Protein AF-A0A3D2J9D8-F1 (afdb_monomer)

Solvent-accessible surface area (backbone atoms only — not comparable to full-atom values): 17559 Å² total; per-residue (Å²): 129,84,53,80,65,52,57,54,52,49,50,55,46,72,75,39,47,51,61,56,35,42,71,79,37,79,89,52,76,68,85,78,90,73,84,83,81,81,86,84,79,86,82,67,79,38,78,43,83,43,76,58,98,89,38,74,28,33,44,34,40,40,78,29,68,62,64,59,95,56,48,56,62,51,51,52,52,43,41,54,51,50,16,63,76,49,86,62,35,56,59,51,40,34,41,39,33,50,48,95,48,79,78,75,86,67,70,51,40,73,42,60,48,99,84,71,46,78,77,42,80,47,78,51,48,79,45,52,35,59,78,40,46,25,62,68,56,70,73,44,96,50,74,92,53,50,47,55,29,56,36,19,38,65,14,76,40,72,69,51,44,51,52,44,51,55,53,50,64,72,67,73,46,58,66,54,55,48,50,29,54,55,49,43,65,76,65,45,81,51,67,73,54,36,53,53,52,52,56,69,44,52,88,45,39,73,57,41,69,70,32,67,70,50,47,49,53,53,50,52,55,49,50,52,52,47,63,64,43,48,61,57,51,52,50,53,52,48,39,53,51,45,44,51,52,38,46,53,50,35,45,72,78,40,57,92,46,35,70,60,50,52,61,53,47,72,72,57,89,49,57,67,62,50,50,51,49,40,51,54,58,70,66,42,88,47,73,66,56,42,50,50,57,57,52,57,59,68,66,72,78,121

Radius of gyration: 33.03 Å; Cα contacts (8 Å, |Δi|>4): 321; chains: 1; bounding box: 67×61×95 Å

Nearest PDB structures (foldseek):
  2vld-assembly1_B  TM=4.466E-01  e=1.820E-01  Pyrococcus abyssi
  9bgk-assembly1_F  TM=4.307E-01  e=1.296E+00  Vibrio cholerae
  9bf5-assembly1_D  TM=4.162E-01  e=3.274E+00  Vibrio cholerae
  8dgf-assembly1_C  TM=3.465E-01  e=3.100E+00  Escherichia coli

Foldseek 3Di:
DDDPVRVVVVCVCQVPVQVVCCVPPPPDDDDDDDDPDDDDDQPFPDWDWDQDPNFIAIEGEDEAQAADPCVLVVQVVNQVVVCVVPVNGHYAYEYEYQADHDDHDDDDDWDADPVRHTDDHHGHHYHYQQDAALCNQLVDPDLLCLLSLCSYNCSLPPVSLLSSVVSNVVVLPLVSLLSSLVVLVVRDDDPVSNVVSVVSCPVVVVSNVPDPVSVVVVVVVVVVCCVVVVVVVVLVVLLVVLLVLQLVLCCVQPVVCSVVSNVVSVPDSDSVVSVVLSVQSNPDPDPVSNVVSSVVVVVVVD

Mean predicted aligned error: 12.74 Å

Structure (mmCIF, N/CA/C/O backbone):
data_AF-A0A3D2J9D8-F1
#
_entry.id   AF-A0A3D2J9D8-F1
#
loop_
_atom_site.group_PDB
_atom_site.id
_atom_site.type_symbol
_atom_site.label_atom_id
_atom_site.label_alt_id
_atom_site.label_comp_id
_atom_site.label_asym_id
_atom_site.label_entity_id
_atom_site.label_seq_id
_atom_site.pdbx_PDB_ins_code
_atom_site.Cartn_x
_atom_site.Cartn_y
_atom_site.Cartn_z
_atom_site.occupancy
_atom_site.B_iso_or_equiv
_atom_site.auth_seq_id
_atom_site.auth_comp_id
_atom_site.auth_asym_id
_atom_site.auth_atom_id
_atom_site.pdbx_PDB_model_num
ATOM 1 N N . MET A 1 1 ? 11.511 -31.238 -19.136 1.00 46.41 1 MET A N 1
ATOM 2 C CA . MET A 1 1 ? 12.062 -32.218 -18.176 1.00 46.41 1 MET A CA 1
ATOM 3 C C . MET A 1 1 ? 13.566 -32.048 -18.186 1.00 46.41 1 MET A C 1
ATOM 5 O O . MET A 1 1 ? 14.076 -31.851 -19.286 1.00 46.41 1 MET A O 1
ATOM 9 N N . PRO A 1 2 ? 14.243 -32.076 -17.028 1.00 63.81 2 PRO A N 1
ATOM 10 C CA . PRO A 1 2 ? 15.700 -32.099 -17.002 1.00 63.81 2 PRO A CA 1
ATOM 11 C C . PRO A 1 2 ? 16.204 -33.310 -17.796 1.00 63.81 2 PRO A C 1
ATOM 13 O O . PRO A 1 2 ? 15.593 -34.381 -17.744 1.00 63.81 2 PRO A O 1
ATOM 16 N N . GLY A 1 3 ? 17.254 -33.125 -18.589 1.00 78.88 3 GLY A N 1
ATOM 17 C CA . GLY A 1 3 ? 17.926 -34.221 -19.281 1.00 78.88 3 GLY A CA 1
ATOM 18 C C . GLY A 1 3 ? 18.849 -35.000 -18.333 1.00 78.88 3 GLY A C 1
ATOM 19 O O . GLY A 1 3 ? 19.206 -34.487 -17.277 1.00 78.88 3 GLY A O 1
ATOM 20 N N . PRO A 1 4 ? 19.318 -36.203 -18.714 1.00 77.69 4 PRO A N 1
ATOM 21 C CA . PRO A 1 4 ? 20.237 -37.005 -17.891 1.00 77.69 4 PRO A CA 1
ATOM 22 C C . PRO A 1 4 ? 21.537 -36.265 -17.527 1.00 77.69 4 PRO A C 1
ATOM 24 O O . PRO A 1 4 ? 22.138 -36.527 -16.492 1.00 77.69 4 PRO A O 1
ATOM 27 N N . TRP A 1 5 ? 21.954 -35.310 -18.359 1.00 88.00 5 TRP A N 1
ATOM 28 C CA . TRP A 1 5 ? 23.105 -34.452 -18.092 1.00 88.00 5 TRP A CA 1
ATOM 29 C C . TRP A 1 5 ? 22.842 -33.418 -16.990 1.00 88.00 5 TRP A C 1
ATOM 31 O O . TRP A 1 5 ? 23.768 -33.085 -16.257 1.00 88.00 5 TRP A O 1
ATOM 41 N N . ASP A 1 6 ? 21.607 -32.936 -16.831 1.00 85.88 6 ASP A N 1
ATOM 42 C CA . ASP A 1 6 ? 21.280 -31.906 -15.837 1.00 85.88 6 ASP A CA 1
ATOM 43 C C . ASP A 1 6 ? 21.425 -32.455 -14.417 1.00 85.88 6 ASP A C 1
ATOM 45 O O . ASP A 1 6 ? 21.989 -31.792 -13.548 1.00 85.88 6 ASP A O 1
ATOM 49 N N . ASP A 1 7 ? 20.964 -33.686 -14.192 1.00 85.69 7 ASP A N 1
ATOM 50 C CA . ASP A 1 7 ? 21.048 -34.336 -12.884 1.00 85.69 7 ASP A CA 1
ATOM 51 C C . ASP A 1 7 ? 22.500 -34.688 -12.529 1.00 85.69 7 ASP A C 1
ATOM 53 O O . ASP A 1 7 ? 22.941 -34.408 -11.415 1.00 85.69 7 ASP A O 1
ATOM 57 N N . MET A 1 8 ? 23.283 -35.184 -13.497 1.00 90.62 8 MET A N 1
ATOM 58 C CA . MET A 1 8 ? 24.719 -35.433 -13.303 1.00 90.62 8 MET A CA 1
ATOM 59 C C . MET A 1 8 ? 25.491 -34.153 -12.954 1.00 90.62 8 MET A C 1
ATOM 61 O O . MET A 1 8 ? 26.370 -34.169 -12.092 1.00 90.62 8 MET A O 1
ATOM 65 N N . MET A 1 9 ? 25.183 -33.032 -13.613 1.00 91.38 9 MET A N 1
ATOM 66 C CA . MET A 1 9 ? 25.858 -31.761 -13.339 1.00 91.38 9 MET A CA 1
ATOM 67 C C . MET A 1 9 ? 25.460 -31.177 -11.980 1.00 91.38 9 MET A C 1
ATOM 69 O O . MET A 1 9 ? 26.320 -30.629 -11.290 1.00 91.38 9 MET A O 1
ATOM 73 N N . LYS A 1 10 ? 24.195 -31.325 -11.564 1.00 88.50 10 LYS A N 1
ATOM 74 C CA . LYS A 1 10 ? 23.759 -30.954 -10.208 1.00 88.50 10 LYS A CA 1
ATOM 75 C C . LYS A 1 10 ? 24.513 -31.754 -9.150 1.00 88.50 10 LYS A C 1
ATOM 77 O O . LYS A 1 10 ? 25.094 -31.153 -8.250 1.00 88.50 10 LYS A O 1
ATOM 82 N N . GLU A 1 11 ? 24.589 -33.076 -9.306 1.00 90.38 11 GLU A N 1
ATOM 83 C CA . GLU A 1 11 ? 25.318 -33.957 -8.384 1.00 90.38 11 GLU A CA 1
ATOM 84 C C . GLU A 1 11 ? 26.806 -33.576 -8.281 1.00 90.38 11 GLU A C 1
ATOM 86 O O . GLU A 1 11 ? 27.383 -33.542 -7.190 1.00 90.38 11 GLU A O 1
ATOM 91 N N . LEU A 1 12 ? 27.439 -33.224 -9.404 1.00 93.38 12 LEU A N 1
ATOM 92 C CA . LEU A 1 12 ? 28.838 -32.798 -9.416 1.00 93.38 12 LEU A CA 1
ATOM 93 C C . LEU A 1 12 ? 29.064 -31.511 -8.600 1.00 93.38 12 LEU A C 1
ATOM 95 O O . LEU A 1 12 ? 30.030 -31.432 -7.838 1.00 93.38 12 LEU A O 1
ATOM 99 N N . VAL A 1 13 ? 28.174 -30.521 -8.725 1.00 93.38 13 VAL A N 1
ATOM 100 C CA . VAL A 1 13 ? 28.259 -29.263 -7.962 1.00 93.38 13 VAL A CA 1
ATOM 101 C C . VAL A 1 13 ? 27.978 -29.502 -6.478 1.00 93.38 13 VAL A C 1
ATOM 103 O O . VAL A 1 13 ? 28.715 -29.008 -5.624 1.00 93.38 13 VAL A O 1
ATOM 106 N N . GLU A 1 14 ? 26.945 -30.283 -6.163 1.00 92.00 14 GLU A N 1
ATOM 107 C CA . GLU A 1 14 ? 26.527 -30.570 -4.787 1.00 92.00 14 GLU A CA 1
ATOM 108 C C . GLU A 1 14 ? 27.542 -31.427 -4.016 1.00 92.00 14 GLU A C 1
ATOM 110 O O . GLU A 1 14 ? 27.682 -31.264 -2.804 1.00 92.00 14 GLU A O 1
ATOM 115 N N . SER A 1 15 ? 28.293 -32.296 -4.703 1.00 94.62 15 SER A N 1
ATOM 116 C CA . SER A 1 15 ? 29.330 -33.140 -4.088 1.00 94.62 15 SER A CA 1
ATOM 117 C C . SER A 1 15 ? 30.644 -32.404 -3.799 1.00 94.62 15 SER A C 1
ATOM 119 O O . SER A 1 15 ? 31.384 -32.810 -2.903 1.00 94.62 15 SER A O 1
ATOM 121 N N . HIS A 1 16 ? 30.939 -31.310 -4.511 1.00 95.38 16 HIS A N 1
ATOM 122 C CA . HIS A 1 16 ? 32.198 -30.562 -4.372 1.00 95.38 16 HIS A CA 1
ATOM 123 C C . HIS A 1 16 ? 32.004 -29.032 -4.289 1.00 95.38 16 HIS A C 1
ATOM 125 O O . HIS A 1 16 ? 32.732 -28.274 -4.942 1.00 95.38 16 HIS A O 1
ATOM 131 N N . PRO A 1 17 ? 31.083 -28.517 -3.456 1.00 95.62 17 PRO A N 1
ATOM 132 C CA . PRO A 1 17 ? 30.612 -27.138 -3.562 1.00 95.62 17 PRO A CA 1
ATOM 133 C C . PRO A 1 17 ? 31.692 -26.096 -3.241 1.00 95.62 17 PRO A C 1
ATOM 135 O O . PRO A 1 17 ? 31.718 -25.028 -3.852 1.00 95.62 17 PRO A O 1
ATOM 138 N N . GLN A 1 18 ? 32.643 -26.399 -2.348 1.00 97.06 18 GLN A N 1
ATOM 139 C CA . GLN A 1 18 ? 33.778 -25.506 -2.085 1.00 97.06 18 GLN A CA 1
ATOM 140 C C . GLN A 1 18 ? 34.741 -25.422 -3.278 1.00 97.06 18 GLN A C 1
ATOM 142 O O . GLN A 1 18 ? 35.256 -24.343 -3.553 1.00 97.06 18 GLN A O 1
ATOM 147 N N . GLN A 1 19 ? 34.973 -26.520 -4.008 1.00 96.81 19 GLN A N 1
ATOM 148 C CA . GLN A 1 19 ? 35.866 -26.503 -5.174 1.00 96.81 19 GLN A CA 1
ATOM 149 C C . GLN A 1 19 ? 35.272 -25.651 -6.298 1.00 96.81 19 GLN A C 1
ATOM 151 O O . GLN A 1 19 ? 35.967 -24.801 -6.849 1.00 96.81 19 GLN A O 1
ATOM 156 N N . PHE A 1 20 ? 33.971 -25.805 -6.570 1.00 96.81 20 PHE A N 1
ATOM 157 C CA . PHE A 1 20 ? 33.250 -24.940 -7.509 1.00 96.81 20 PHE A CA 1
ATOM 158 C C . PHE A 1 20 ? 33.261 -23.476 -7.061 1.00 96.81 20 PHE A C 1
ATOM 160 O O . PHE A 1 20 ? 33.533 -22.598 -7.874 1.00 96.81 20 PHE A O 1
ATOM 167 N N . THR A 1 21 ? 33.037 -23.215 -5.768 1.00 96.44 21 THR A N 1
ATOM 168 C CA . THR A 1 21 ? 33.087 -21.860 -5.194 1.00 96.44 21 THR A CA 1
ATOM 169 C C . THR A 1 21 ? 34.451 -21.207 -5.433 1.00 96.44 21 THR A C 1
ATOM 171 O O . THR A 1 21 ? 34.518 -20.118 -5.996 1.00 96.44 21 THR A O 1
ATOM 174 N N . SER A 1 22 ? 35.541 -21.889 -5.069 1.00 96.31 22 SER A N 1
ATOM 175 C CA . SER A 1 22 ? 36.910 -21.384 -5.230 1.00 96.31 22 SER A CA 1
ATOM 176 C C . SER A 1 22 ? 37.349 -21.255 -6.689 1.00 96.31 22 SER A C 1
ATOM 178 O O . SER A 1 22 ? 38.216 -20.437 -6.979 1.00 96.31 22 SER A O 1
ATOM 180 N N . TRP A 1 23 ? 36.773 -22.045 -7.599 1.00 96.44 23 TRP A N 1
ATOM 181 C CA . TRP A 1 23 ? 37.061 -21.952 -9.029 1.00 96.44 23 TRP A CA 1
ATOM 182 C C . TRP A 1 23 ? 36.476 -20.683 -9.664 1.00 96.44 23 TRP A C 1
ATOM 184 O O . TRP A 1 23 ? 37.145 -20.059 -10.485 1.00 96.44 23 TRP A O 1
ATOM 194 N N . VAL A 1 24 ? 35.251 -20.294 -9.288 1.00 95.25 24 VAL A N 1
ATOM 195 C CA . VAL A 1 24 ? 34.541 -19.160 -9.915 1.00 95.25 24 VAL A CA 1
ATOM 196 C C . VAL A 1 24 ? 34.692 -17.838 -9.163 1.00 95.25 24 VAL A C 1
ATOM 198 O O . VAL A 1 24 ? 34.559 -16.779 -9.773 1.00 95.25 24 VAL A O 1
ATOM 201 N N . LEU A 1 25 ? 34.948 -17.882 -7.852 1.00 94.56 25 LEU A N 1
ATOM 202 C CA . LEU A 1 25 ? 35.067 -16.702 -7.001 1.00 94.56 25 LEU A CA 1
ATOM 203 C C . LEU A 1 25 ? 36.239 -16.876 -6.028 1.00 94.56 25 LEU A C 1
ATOM 205 O O . LEU A 1 25 ? 36.114 -17.487 -4.962 1.00 94.56 25 LEU A O 1
ATOM 209 N N . GLU A 1 26 ? 37.396 -16.339 -6.418 1.00 93.19 26 GLU A N 1
ATOM 210 C CA . GLU A 1 26 ? 38.630 -16.436 -5.639 1.00 93.19 26 GLU A CA 1
ATOM 211 C C . GLU A 1 26 ? 38.427 -15.911 -4.206 1.00 93.19 26 GLU A C 1
ATOM 213 O O . GLU A 1 26 ? 37.858 -14.844 -3.980 1.00 93.19 26 GLU A O 1
ATOM 218 N N . GLY A 1 27 ? 38.864 -16.695 -3.218 1.00 93.06 27 GLY A N 1
ATOM 219 C CA . GLY A 1 27 ? 38.745 -16.360 -1.795 1.00 93.06 27 GLY A CA 1
ATOM 220 C C . GLY A 1 27 ? 37.373 -16.628 -1.157 1.00 93.06 27 GLY A C 1
ATOM 221 O O . GLY A 1 27 ? 37.275 -16.609 0.074 1.00 93.06 27 GLY A O 1
ATOM 222 N N . ALA A 1 28 ? 36.328 -16.941 -1.930 1.00 95.50 28 ALA A N 1
ATOM 223 C CA . ALA A 1 28 ? 35.009 -17.223 -1.371 1.00 95.50 28 ALA A CA 1
ATOM 224 C C . ALA A 1 28 ? 34.956 -18.549 -0.595 1.00 95.50 28 ALA A C 1
ATOM 226 O O . ALA A 1 28 ? 35.547 -19.565 -0.972 1.00 95.50 28 ALA A O 1
ATOM 227 N N . GLN A 1 29 ? 34.200 -18.532 0.504 1.00 96.31 29 GLN A N 1
ATOM 228 C CA . GLN A 1 29 ? 33.978 -19.687 1.370 1.00 96.31 29 GLN A CA 1
ATOM 229 C C . GLN A 1 29 ? 32.554 -20.202 1.178 1.00 96.31 29 GLN A C 1
ATOM 231 O O . GLN A 1 29 ? 31.584 -19.456 1.350 1.00 96.31 29 GLN A O 1
ATOM 236 N N . PHE A 1 30 ? 32.430 -21.481 0.836 1.00 96.19 30 PHE A N 1
ATOM 237 C CA . PHE A 1 30 ? 31.149 -22.162 0.757 1.00 96.19 30 PHE A CA 1
ATOM 238 C C . PHE A 1 30 ? 30.504 -22.228 2.146 1.00 96.19 30 PHE A C 1
ATOM 240 O O . PHE A 1 30 ? 31.159 -22.545 3.138 1.00 96.19 30 PHE A O 1
ATOM 247 N N . LYS A 1 31 ? 29.202 -21.927 2.210 1.00 96.44 31 LYS A N 1
ATOM 248 C CA . LYS A 1 31 ? 28.431 -21.932 3.463 1.00 96.44 31 LYS A CA 1
ATOM 249 C C . LYS A 1 31 ? 27.451 -23.095 3.550 1.00 96.44 31 LYS A C 1
ATOM 251 O O . LYS A 1 31 ? 27.426 -23.792 4.555 1.00 96.44 31 LYS A O 1
ATOM 256 N N . GLN A 1 32 ? 26.613 -23.266 2.532 1.00 94.88 32 GLN A N 1
ATOM 257 C CA . GLN A 1 32 ? 25.570 -24.290 2.493 1.00 94.88 32 GLN A CA 1
ATOM 258 C C . GLN A 1 32 ? 25.016 -24.441 1.075 1.00 94.88 32 GLN A C 1
ATOM 260 O O . GLN A 1 32 ? 25.047 -23.487 0.295 1.00 94.88 32 GLN A O 1
ATOM 265 N N . VAL A 1 33 ? 24.469 -25.620 0.769 1.00 89.94 33 VAL A N 1
ATOM 266 C CA . VAL A 1 33 ? 23.608 -25.823 -0.402 1.00 89.94 33 VAL A CA 1
ATOM 267 C C . VAL A 1 33 ? 22.199 -25.358 -0.034 1.00 89.94 33 VAL A C 1
ATOM 269 O O . VAL A 1 33 ? 21.669 -25.730 1.012 1.00 89.94 33 VAL A O 1
ATOM 272 N N . LEU A 1 34 ? 21.603 -24.525 -0.884 1.00 88.50 34 LEU A N 1
ATOM 273 C CA . LEU A 1 34 ? 20.208 -24.097 -0.775 1.00 88.50 34 LEU A CA 1
ATOM 274 C C . LEU A 1 34 ? 19.366 -24.831 -1.820 1.00 88.50 34 LEU A C 1
ATOM 276 O O . LEU A 1 34 ? 19.888 -25.249 -2.850 1.00 88.50 34 LEU A O 1
ATOM 280 N N . LYS A 1 35 ? 18.057 -24.957 -1.570 1.00 83.62 35 LYS A N 1
ATOM 281 C CA . LYS A 1 35 ? 17.131 -25.527 -2.557 1.00 83.62 35 LYS A CA 1
ATOM 282 C C . LYS A 1 35 ? 17.099 -24.635 -3.809 1.00 83.62 35 LYS A C 1
ATOM 284 O O . LYS A 1 35 ? 16.827 -23.441 -3.658 1.00 83.62 35 LYS A O 1
ATOM 289 N N . PRO A 1 36 ? 17.370 -25.172 -5.011 1.00 75.56 36 PRO A N 1
ATOM 290 C CA . PRO A 1 36 ? 17.406 -24.379 -6.237 1.00 75.56 36 PRO A CA 1
ATOM 291 C C . PRO A 1 36 ? 16.008 -24.005 -6.751 1.00 75.56 36 PRO A C 1
ATOM 293 O O . PRO A 1 36 ? 15.879 -23.082 -7.553 1.00 75.56 36 PRO A O 1
ATOM 296 N N . GLU A 1 37 ? 14.950 -24.691 -6.310 1.00 78.19 37 GLU A N 1
ATOM 297 C CA . GLU A 1 37 ? 13.579 -24.383 -6.706 1.00 78.19 37 GLU A CA 1
ATOM 298 C C . GLU A 1 37 ? 13.081 -23.104 -6.023 1.00 78.19 37 GLU A C 1
ATOM 300 O O . GLU A 1 37 ? 12.667 -23.099 -4.861 1.00 78.19 37 GLU A O 1
ATOM 305 N N . LEU A 1 38 ? 13.072 -22.009 -6.778 1.00 77.69 38 LEU A N 1
ATOM 306 C CA . LEU A 1 38 ? 12.499 -20.741 -6.350 1.00 77.69 38 LEU A CA 1
ATOM 307 C C . LEU A 1 38 ? 11.023 -20.691 -6.760 1.00 77.69 38 LEU A C 1
ATOM 309 O O . LEU A 1 38 ? 10.698 -20.648 -7.944 1.00 77.69 38 LEU A O 1
ATOM 313 N N . GLN A 1 39 ? 10.117 -20.688 -5.782 1.00 71.31 39 GLN A N 1
ATOM 314 C CA . GLN A 1 39 ? 8.698 -20.418 -6.015 1.00 71.31 39 GLN A CA 1
ATOM 315 C C . GLN A 1 39 ? 8.383 -18.999 -5.555 1.00 71.31 39 GLN A C 1
ATOM 317 O O . GLN A 1 39 ? 8.463 -18.698 -4.367 1.00 71.31 39 GLN A O 1
ATOM 322 N N . GLN A 1 40 ? 8.023 -18.131 -6.496 1.00 73.12 40 GLN A N 1
ATOM 323 C CA . GLN A 1 40 ? 7.566 -16.773 -6.216 1.00 73.12 40 GLN A CA 1
ATOM 324 C C . GLN A 1 40 ? 6.281 -16.512 -6.994 1.00 73.12 40 GLN A C 1
ATOM 326 O O . GLN A 1 40 ? 6.140 -16.947 -8.137 1.00 73.12 40 GLN A O 1
ATOM 331 N N . ARG A 1 41 ? 5.326 -15.832 -6.359 1.00 68.75 41 ARG A N 1
ATOM 332 C CA . ARG A 1 41 ? 4.062 -15.426 -6.979 1.00 68.75 41 ARG A CA 1
ATOM 333 C C . ARG A 1 41 ? 4.021 -13.910 -7.072 1.00 68.75 41 ARG A C 1
ATOM 335 O O . ARG A 1 41 ? 4.431 -13.227 -6.138 1.00 68.75 41 ARG A O 1
ATOM 342 N N . LEU A 1 42 ? 3.510 -13.413 -8.192 1.00 70.06 42 LEU A N 1
ATOM 343 C CA . LEU A 1 42 ? 3.230 -11.998 -8.371 1.00 70.06 42 LEU A CA 1
ATOM 344 C C . LEU A 1 42 ? 1.906 -11.664 -7.672 1.00 70.06 42 LEU A C 1
ATOM 346 O O . LEU A 1 42 ? 0.867 -12.212 -8.035 1.00 70.06 42 LEU A O 1
ATOM 350 N N . TYR A 1 43 ? 1.959 -10.767 -6.692 1.00 69.25 43 TYR A N 1
ATOM 351 C CA . TYR A 1 43 ? 0.788 -10.151 -6.065 1.00 69.25 43 TYR A CA 1
ATOM 352 C C . TYR A 1 43 ? 0.922 -8.636 -6.199 1.00 69.25 43 TYR A C 1
ATOM 354 O O . TYR A 1 43 ? 1.127 -7.943 -5.207 1.00 69.25 43 TYR A O 1
ATOM 362 N N . ALA A 1 44 ? 0.926 -8.164 -7.446 1.00 71.44 44 ALA A N 1
ATOM 363 C CA . ALA A 1 44 ? 0.990 -6.740 -7.734 1.00 71.44 44 ALA A CA 1
ATOM 364 C C . ALA A 1 44 ? -0.368 -6.081 -7.477 1.00 71.44 44 ALA A C 1
ATOM 366 O O . ALA A 1 44 ? -1.400 -6.687 -7.782 1.00 71.44 44 ALA A O 1
ATOM 367 N N . ASP A 1 45 ? -0.369 -4.840 -6.991 1.00 72.38 45 ASP A N 1
ATOM 368 C CA . ASP A 1 45 ? -1.623 -4.099 -6.792 1.00 72.38 45 ASP A CA 1
ATOM 369 C C . ASP A 1 45 ? -2.324 -3.816 -8.130 1.00 72.38 45 ASP A C 1
ATOM 371 O O . ASP A 1 45 ? -3.552 -3.863 -8.227 1.00 72.38 45 ASP A O 1
ATOM 375 N N . SER A 1 46 ? -1.552 -3.526 -9.183 1.00 86.81 46 SER A N 1
ATOM 376 C CA . SER A 1 46 ? -2.076 -3.366 -10.540 1.00 86.81 46 SER A CA 1
ATOM 377 C C . SER A 1 46 ? -1.026 -3.669 -11.604 1.00 86.81 46 SER A C 1
ATOM 379 O O . SER A 1 46 ? 0.116 -3.210 -11.521 1.00 86.81 46 SER A O 1
ATOM 381 N N . LEU A 1 47 ? -1.439 -4.408 -12.635 1.00 91.31 47 LEU A N 1
ATOM 382 C CA . LEU A 1 47 ? -0.656 -4.686 -13.833 1.00 91.31 47 LEU A CA 1
ATOM 383 C C . LEU A 1 47 ? -1.547 -4.495 -15.063 1.00 91.31 47 LEU A C 1
ATOM 385 O O . LEU A 1 47 ? -2.566 -5.168 -15.207 1.00 91.31 47 LEU A O 1
ATOM 389 N N . LEU A 1 48 ? -1.164 -3.569 -15.937 1.00 93.75 48 LEU A N 1
ATOM 390 C CA . LEU A 1 48 ? -1.916 -3.193 -17.130 1.00 93.75 48 LEU A CA 1
ATOM 391 C C . LEU A 1 48 ? -1.049 -3.398 -18.365 1.00 93.75 48 LEU A C 1
ATOM 393 O O . LEU A 1 48 ? 0.102 -2.976 -18.378 1.00 93.75 48 LEU A O 1
ATOM 397 N N . GLU A 1 49 ? -1.610 -3.966 -19.424 1.00 97.31 49 GLU A N 1
ATOM 398 C CA . GLU A 1 49 ? -0.989 -3.937 -20.746 1.00 97.31 49 GLU A CA 1
ATOM 399 C C . GLU A 1 49 ? -1.350 -2.626 -21.456 1.00 97.31 49 GLU A C 1
ATOM 401 O O . GLU A 1 49 ? -2.502 -2.185 -21.433 1.00 97.31 49 GLU A O 1
ATOM 406 N N . VAL A 1 50 ? -0.358 -1.969 -22.055 1.00 97.25 50 VAL A N 1
ATOM 407 C CA . VAL A 1 50 ? -0.510 -0.678 -22.731 1.00 97.25 50 VAL A CA 1
ATOM 408 C C . VAL A 1 50 ? 0.262 -0.656 -24.044 1.00 97.25 50 VAL A C 1
ATOM 410 O O . VAL A 1 50 ? 1.354 -1.205 -24.143 1.00 97.25 50 VAL A O 1
ATOM 413 N N . SER A 1 51 ? -0.247 0.082 -25.031 1.00 97.31 51 SER A N 1
ATOM 414 C CA . SER A 1 51 ? 0.541 0.473 -26.203 1.00 97.31 51 SER A CA 1
ATOM 415 C C . SER A 1 51 ? 1.115 1.871 -25.981 1.00 97.31 51 SER A C 1
ATOM 417 O O . SER A 1 51 ? 0.380 2.862 -25.923 1.00 97.31 51 SER A O 1
ATOM 419 N N . TYR A 1 52 ? 2.441 1.974 -25.905 1.00 95.00 52 TYR A N 1
ATOM 420 C CA . TYR A 1 52 ? 3.157 3.238 -25.765 1.00 95.00 52 TYR A CA 1
ATOM 421 C C . TYR A 1 52 ? 4.098 3.452 -26.951 1.00 95.00 52 TYR A C 1
ATOM 423 O O . TYR A 1 52 ? 4.983 2.646 -27.228 1.00 95.00 52 TYR A O 1
ATOM 431 N N . ARG A 1 53 ? 3.909 4.563 -27.678 1.00 95.56 53 ARG A N 1
ATOM 432 C CA . ARG A 1 53 ? 4.670 4.889 -28.904 1.00 95.56 53 ARG A CA 1
ATOM 433 C C . ARG A 1 53 ? 4.648 3.760 -29.955 1.00 95.56 53 ARG A C 1
ATOM 435 O O . ARG A 1 53 ? 5.645 3.529 -30.636 1.00 95.56 53 ARG A O 1
ATOM 442 N N . GLY A 1 54 ? 3.507 3.077 -30.082 1.00 95.62 54 GLY A N 1
ATOM 443 C CA . GLY A 1 54 ? 3.292 1.992 -31.046 1.00 95.62 54 GLY A CA 1
ATOM 444 C C . GLY A 1 54 ? 3.968 0.668 -30.680 1.00 95.62 54 GLY A C 1
ATOM 445 O O . GLY A 1 54 ? 4.204 -0.144 -31.569 1.00 95.62 54 GLY A O 1
ATOM 446 N N . LYS A 1 55 ? 4.329 0.474 -29.407 1.00 96.94 55 LYS A N 1
ATOM 447 C CA . LYS A 1 55 ? 4.885 -0.774 -28.879 1.00 96.94 55 LYS A CA 1
ATOM 448 C C . LYS A 1 55 ? 4.125 -1.198 -27.633 1.00 96.94 55 LYS A C 1
ATOM 450 O O . LYS A 1 55 ? 3.827 -0.344 -26.795 1.00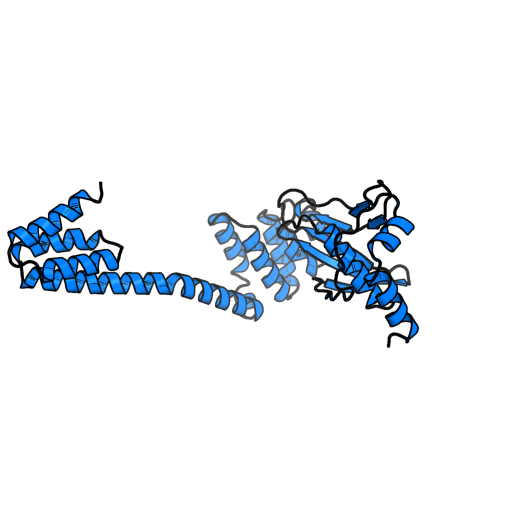 96.94 55 LYS A O 1
ATOM 455 N N . ASP A 1 56 ? 3.887 -2.494 -27.509 1.00 98.19 56 ASP A N 1
ATOM 456 C CA . ASP A 1 56 ? 3.274 -3.069 -26.319 1.00 98.19 56 ASP A CA 1
ATOM 457 C C . ASP A 1 56 ? 4.262 -3.039 -25.148 1.00 98.19 56 ASP A C 1
ATOM 459 O O . ASP A 1 56 ? 5.478 -3.202 -25.306 1.00 98.19 56 ASP A O 1
ATOM 463 N N . ALA A 1 57 ? 3.728 -2.749 -23.971 1.00 98.25 57 ALA A N 1
ATOM 464 C CA . ALA A 1 57 ? 4.443 -2.637 -22.714 1.00 98.25 57 ALA A CA 1
ATOM 465 C C . ALA A 1 57 ? 3.480 -2.923 -21.560 1.00 98.25 57 ALA A C 1
ATOM 467 O O . ALA A 1 57 ? 2.263 -2.938 -21.737 1.00 98.25 57 ALA A O 1
ATOM 468 N N . LEU A 1 58 ? 4.018 -3.087 -20.356 1.00 98.31 58 LEU A N 1
ATOM 469 C CA . LEU A 1 58 ? 3.223 -3.197 -19.139 1.00 98.31 58 LEU A CA 1
ATOM 470 C C . LEU A 1 58 ? 3.399 -1.946 -18.267 1.00 98.31 58 LEU A C 1
ATOM 472 O O . LEU A 1 58 ? 4.505 -1.417 -18.145 1.00 98.31 58 LEU A O 1
ATOM 476 N N . LEU A 1 59 ? 2.324 -1.495 -17.622 1.00 97.81 59 LEU A N 1
ATOM 477 C CA . LEU A 1 59 ? 2.359 -0.577 -16.484 1.00 97.81 59 LEU A CA 1
ATOM 478 C C . LEU A 1 59 ? 2.096 -1.366 -15.209 1.00 97.81 59 LEU A C 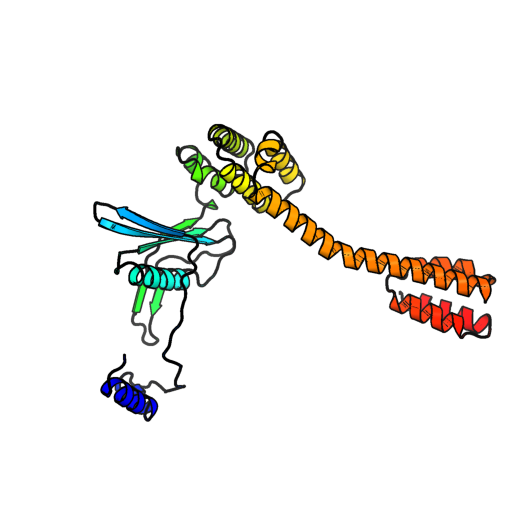1
ATOM 480 O O . LEU A 1 59 ? 1.090 -2.061 -15.103 1.00 97.81 59 LEU A O 1
ATOM 484 N N . HIS A 1 60 ? 2.984 -1.223 -14.239 1.00 96.69 60 HIS A N 1
ATOM 485 C CA . HIS A 1 60 ? 2.892 -1.882 -12.946 1.00 96.69 60 HIS A CA 1
ATOM 486 C C . HIS A 1 60 ? 2.854 -0.823 -11.844 1.00 96.69 60 HIS A C 1
ATOM 488 O O . HIS A 1 60 ? 3.740 0.031 -11.792 1.00 96.69 60 HIS A O 1
ATOM 494 N N . PHE A 1 61 ? 1.846 -0.881 -10.973 1.00 90.25 61 PHE A N 1
ATOM 495 C CA . PHE A 1 61 ? 1.697 0.034 -9.842 1.00 90.25 61 PHE A CA 1
ATOM 496 C C . PHE A 1 61 ? 1.672 -0.723 -8.520 1.00 90.25 61 PHE A C 1
ATOM 498 O O . PHE A 1 61 ? 0.989 -1.735 -8.405 1.00 90.25 61 PHE A O 1
ATOM 505 N N . GLU A 1 62 ? 2.348 -0.154 -7.526 1.00 91.00 62 GLU A N 1
ATOM 506 C CA . GLU A 1 62 ? 2.253 -0.520 -6.112 1.00 91.00 62 GLU A CA 1
ATOM 507 C C . GLU A 1 62 ? 1.850 0.713 -5.297 1.00 91.00 62 GLU A C 1
ATOM 509 O O . GLU A 1 62 ? 2.367 1.813 -5.524 1.00 91.00 62 GLU A O 1
ATOM 514 N N . PHE A 1 63 ? 0.969 0.542 -4.316 1.00 87.06 63 PHE A N 1
ATOM 515 C CA . PHE A 1 63 ? 0.536 1.599 -3.411 1.00 87.06 63 PHE A CA 1
ATOM 516 C C . PHE A 1 63 ? 1.138 1.400 -2.017 1.00 87.06 63 PHE A C 1
ATOM 518 O O . PHE A 1 63 ? 1.172 0.303 -1.460 1.00 87.06 63 PHE A O 1
ATOM 525 N N . GLN A 1 64 ? 1.624 2.484 -1.415 1.00 84.56 64 GLN A N 1
ATOM 526 C CA . GLN A 1 64 ? 2.235 2.460 -0.086 1.00 84.56 64 GLN A CA 1
ATOM 527 C C . GLN A 1 64 ? 1.544 3.455 0.841 1.00 84.56 64 GLN A C 1
ATOM 529 O O . GLN A 1 64 ? 1.709 4.668 0.717 1.00 84.56 64 GLN A O 1
ATOM 534 N N . SER A 1 65 ? 0.760 2.932 1.789 1.00 80.38 65 SER A N 1
ATOM 535 C CA . SER A 1 65 ? 0.275 3.726 2.926 1.00 80.38 65 SER A CA 1
ATOM 536 C C . SER A 1 65 ? 1.352 3.855 4.001 1.00 80.38 65 SER A C 1
ATOM 538 O O . SER A 1 65 ? 1.563 4.935 4.536 1.00 80.38 65 SER A O 1
ATOM 540 N N . SER A 1 66 ? 2.071 2.775 4.289 1.00 82.44 66 SER A N 1
ATOM 541 C CA . SER A 1 66 ? 3.281 2.819 5.108 1.00 82.44 66 SER A CA 1
ATOM 542 C C . SER A 1 66 ? 4.478 2.447 4.267 1.00 82.44 66 SER A C 1
ATOM 544 O O . SER A 1 66 ? 4.354 1.605 3.381 1.00 82.44 66 SER A O 1
ATOM 546 N N . ASN A 1 67 ? 5.608 3.095 4.527 1.00 86.56 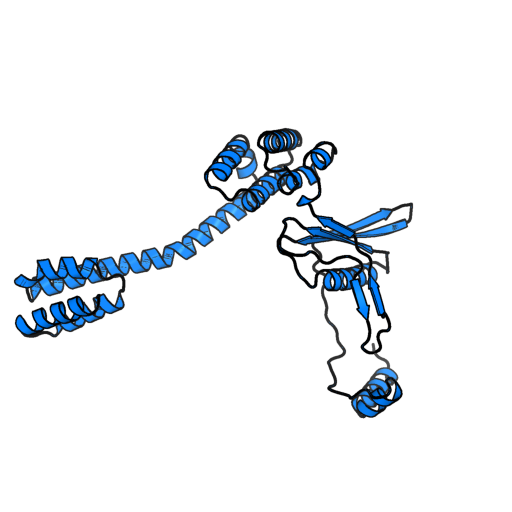67 ASN A N 1
ATOM 547 C CA . ASN A 1 67 ? 6.798 2.911 3.714 1.00 86.56 67 ASN A CA 1
ATOM 548 C C . ASN A 1 67 ? 7.449 1.556 4.018 1.00 86.56 67 ASN A C 1
ATOM 550 O O . ASN A 1 67 ? 7.932 1.323 5.125 1.00 86.56 67 ASN A O 1
ATOM 554 N N . ASP A 1 68 ? 7.514 0.688 3.014 1.00 87.19 68 ASP A N 1
ATOM 555 C CA . ASP A 1 68 ? 8.399 -0.473 3.010 1.00 87.19 68 ASP A CA 1
ATOM 556 C C . ASP A 1 68 ? 9.808 -0.049 2.564 1.00 87.19 68 ASP A C 1
ATOM 558 O O . ASP A 1 68 ? 9.997 0.506 1.479 1.00 87.19 68 ASP A O 1
ATOM 562 N N . ALA A 1 69 ? 10.805 -0.314 3.409 1.00 87.94 69 ALA A N 1
ATOM 563 C CA . ALA A 1 69 ? 12.204 0.003 3.133 1.00 87.94 69 ALA A CA 1
ATOM 564 C C . ALA A 1 69 ? 12.821 -0.862 2.021 1.00 87.94 69 ALA A C 1
ATOM 566 O O . ALA A 1 69 ? 13.940 -0.575 1.607 1.00 87.94 69 ALA A O 1
ATOM 567 N N . ARG A 1 70 ? 12.124 -1.919 1.580 1.00 90.56 70 ARG A N 1
ATOM 568 C CA . ARG A 1 70 ? 12.565 -2.849 0.531 1.00 90.56 70 ARG A CA 1
ATOM 569 C C . ARG A 1 70 ? 11.686 -2.812 -0.718 1.00 90.56 70 ARG A C 1
ATOM 571 O O . ARG A 1 70 ? 11.549 -3.797 -1.455 1.00 90.56 70 ARG A O 1
ATOM 578 N N . MET A 1 71 ? 11.012 -1.683 -0.923 1.00 92.19 71 MET A N 1
ATOM 579 C CA . MET A 1 71 ? 10.073 -1.505 -2.025 1.00 92.19 71 MET A CA 1
ATOM 580 C C . MET A 1 71 ? 10.758 -1.620 -3.384 1.00 92.19 71 MET A C 1
ATOM 582 O O . MET A 1 71 ? 10.200 -2.210 -4.305 1.00 92.19 71 MET A O 1
ATOM 586 N N . GLY A 1 72 ? 11.972 -1.093 -3.511 1.00 94.44 72 GLY A N 1
ATOM 587 C CA . GLY A 1 72 ? 12.790 -1.170 -4.707 1.00 94.44 72 GLY A CA 1
ATOM 588 C C . GLY A 1 72 ? 13.060 -2.616 -5.101 1.00 94.44 72 GLY A C 1
ATOM 589 O O . GLY A 1 72 ? 12.835 -2.977 -6.259 1.00 94.44 72 GLY A O 1
ATOM 590 N N . GLU A 1 73 ? 13.471 -3.477 -4.158 1.00 94.12 73 GLU A N 1
ATOM 591 C CA . GLU A 1 73 ? 13.682 -4.900 -4.457 1.00 94.12 73 GLU A CA 1
ATOM 592 C C . GLU A 1 73 ? 12.377 -5.613 -4.817 1.00 94.12 73 GLU A C 1
ATOM 594 O O . GLU A 1 73 ? 12.370 -6.435 -5.738 1.00 94.12 73 GLU A O 1
ATOM 599 N N . ARG A 1 74 ? 11.267 -5.288 -4.138 1.00 90.94 74 ARG A N 1
ATOM 600 C CA . ARG A 1 74 ? 9.953 -5.871 -4.448 1.00 90.94 74 ARG A CA 1
ATOM 601 C C . ARG A 1 74 ? 9.489 -5.486 -5.849 1.00 90.94 74 ARG A C 1
ATOM 603 O O . ARG A 1 74 ? 9.113 -6.360 -6.629 1.00 90.94 74 ARG A O 1
ATOM 610 N N . LEU A 1 75 ? 9.595 -4.206 -6.204 1.00 94.94 75 LEU A N 1
ATOM 611 C CA . LEU A 1 75 ? 9.290 -3.713 -7.543 1.00 94.94 75 LEU A CA 1
ATOM 612 C C . LEU A 1 75 ? 10.172 -4.369 -8.603 1.00 94.94 75 LEU A C 1
ATOM 614 O O . LEU A 1 75 ? 9.663 -4.694 -9.673 1.00 94.94 75 LEU A O 1
ATOM 618 N N . HIS A 1 76 ? 11.466 -4.565 -8.333 1.00 96.81 76 HIS A N 1
ATOM 619 C CA . HIS A 1 76 ? 12.381 -5.215 -9.272 1.00 96.81 76 HIS A CA 1
ATOM 620 C C . HIS A 1 76 ? 12.011 -6.688 -9.509 1.00 96.81 76 HIS A C 1
ATOM 622 O O . HIS A 1 76 ? 11.960 -7.142 -10.658 1.00 96.81 76 HIS A O 1
ATOM 628 N N . LEU A 1 77 ? 11.688 -7.420 -8.437 1.00 93.88 77 LEU A N 1
ATOM 629 C CA . LEU A 1 77 ? 11.206 -8.798 -8.523 1.00 93.88 77 LEU A CA 1
ATOM 630 C C . LEU A 1 77 ? 9.912 -8.870 -9.341 1.00 93.88 77 LEU A C 1
ATOM 632 O O . LEU A 1 77 ? 9.821 -9.648 -10.288 1.00 93.88 77 LEU A O 1
ATOM 636 N N . TYR A 1 78 ? 8.927 -8.036 -9.007 1.00 93.44 78 TYR A N 1
ATOM 637 C CA . TYR A 1 78 ? 7.629 -8.019 -9.679 1.00 93.44 78 TYR A CA 1
ATOM 638 C C . TYR A 1 78 ? 7.740 -7.607 -11.147 1.00 93.44 78 TYR A C 1
ATOM 640 O O . TYR A 1 78 ? 7.107 -8.225 -11.996 1.00 93.44 78 TYR A O 1
ATOM 648 N N . ASN A 1 79 ? 8.600 -6.637 -11.464 1.00 96.94 79 ASN A N 1
ATOM 649 C CA . ASN A 1 79 ? 8.906 -6.234 -12.836 1.00 96.94 79 ASN A CA 1
ATOM 650 C C . ASN A 1 79 ? 9.417 -7.420 -13.667 1.00 96.94 79 ASN A C 1
ATOM 652 O O . ASN A 1 79 ? 8.896 -7.691 -14.748 1.00 96.94 79 ASN A O 1
ATOM 656 N N . THR A 1 80 ? 10.382 -8.164 -13.120 1.00 95.38 80 THR A N 1
ATOM 657 C CA . THR A 1 80 ? 10.976 -9.334 -13.780 1.00 95.38 80 THR A CA 1
ATOM 658 C C . THR A 1 80 ? 9.950 -10.451 -13.971 1.00 95.38 80 THR A C 1
ATOM 660 O O . THR A 1 80 ? 9.861 -11.026 -15.056 1.00 95.38 80 THR A O 1
ATOM 663 N N . LEU A 1 81 ? 9.141 -10.740 -12.943 1.00 94.38 81 LEU A N 1
ATOM 664 C CA . LEU A 1 81 ? 8.089 -11.758 -13.013 1.00 94.38 81 LEU A CA 1
ATOM 665 C C . LEU A 1 81 ? 6.993 -11.385 -14.017 1.00 94.38 81 LEU A C 1
ATOM 667 O O . LEU A 1 81 ? 6.581 -12.240 -14.797 1.00 94.38 81 LEU A O 1
ATOM 671 N N . ALA A 1 82 ? 6.545 -10.127 -14.023 1.00 93.06 82 ALA A N 1
ATOM 672 C CA . ALA A 1 82 ? 5.542 -9.635 -14.962 1.00 93.06 82 ALA A CA 1
ATOM 673 C C . ALA A 1 82 ? 6.061 -9.700 -16.402 1.00 93.06 82 ALA A C 1
ATOM 675 O O . ALA A 1 82 ? 5.385 -10.242 -17.269 1.00 93.06 82 ALA A O 1
ATOM 676 N N . SER A 1 83 ? 7.289 -9.237 -16.649 1.00 96.69 83 SER A N 1
ATOM 677 C CA . SER A 1 83 ? 7.908 -9.338 -17.972 1.00 96.69 83 SER A CA 1
ATOM 678 C C . SER A 1 83 ? 7.963 -10.796 -18.439 1.00 96.69 83 SER A C 1
ATOM 680 O O . SER A 1 83 ? 7.462 -11.121 -19.509 1.00 96.69 83 SER A O 1
ATOM 682 N N . HIS A 1 84 ? 8.468 -11.707 -17.601 1.00 95.38 84 HIS A N 1
ATOM 683 C CA . HIS A 1 84 ? 8.543 -13.132 -17.930 1.00 95.38 84 HIS A CA 1
ATOM 684 C C . HIS A 1 84 ? 7.166 -13.770 -18.188 1.00 95.38 84 HIS A C 1
ATOM 686 O O . HIS A 1 84 ? 7.037 -14.626 -19.059 1.00 95.38 84 HIS A O 1
ATOM 692 N N . ALA A 1 85 ? 6.136 -13.391 -17.426 1.00 92.94 85 ALA A N 1
ATOM 693 C CA . ALA A 1 85 ? 4.782 -13.926 -17.581 1.00 92.94 85 ALA A CA 1
ATOM 694 C C . ALA A 1 85 ? 4.067 -13.429 -18.851 1.00 92.94 85 ALA A C 1
ATOM 696 O O . ALA A 1 85 ? 3.118 -14.072 -19.297 1.00 92.94 85 ALA A O 1
ATOM 697 N N . HIS A 1 86 ? 4.522 -12.314 -19.424 1.00 94.69 86 HIS A N 1
ATOM 698 C CA . HIS A 1 86 ? 3.906 -11.638 -20.563 1.00 94.69 86 HIS A CA 1
ATOM 699 C C . HIS A 1 86 ? 4.928 -11.441 -21.691 1.00 94.69 86 HIS A C 1
ATOM 701 O O . HIS A 1 86 ? 5.245 -10.315 -22.062 1.00 94.69 86 HIS A O 1
ATOM 707 N N . ASP A 1 87 ? 5.485 -12.547 -22.195 1.00 95.75 87 ASP A N 1
ATOM 708 C CA . ASP A 1 87 ? 6.346 -12.605 -23.389 1.00 95.75 87 ASP A CA 1
ATOM 709 C C . ASP A 1 87 ? 7.528 -11.615 -23.403 1.00 95.75 87 ASP A C 1
ATOM 711 O O . ASP A 1 87 ? 7.955 -11.125 -24.449 1.00 95.75 87 ASP A O 1
ATOM 715 N N . TYR A 1 88 ? 8.093 -11.342 -22.225 1.00 97.00 88 TYR A N 1
ATOM 716 C CA . TYR A 1 88 ? 9.211 -10.420 -22.020 1.00 97.00 88 TYR A CA 1
ATOM 717 C C . TYR A 1 88 ? 8.924 -8.980 -22.472 1.00 97.00 88 TYR A C 1
ATOM 719 O O . TYR A 1 88 ? 9.841 -8.243 -22.851 1.00 97.00 88 TYR A O 1
ATOM 727 N N . LEU A 1 89 ? 7.660 -8.546 -22.397 1.00 97.88 89 LEU A N 1
ATOM 728 C CA . LEU A 1 89 ? 7.296 -7.149 -22.620 1.00 97.88 89 LEU A CA 1
ATOM 729 C C . LEU A 1 89 ? 8.029 -6.221 -21.629 1.00 97.88 89 LEU A C 1
ATOM 731 O O . LEU A 1 89 ? 8.244 -6.592 -20.466 1.00 97.88 89 LEU A O 1
ATOM 735 N N . PRO A 1 90 ? 8.417 -5.002 -22.056 1.00 97.62 90 PRO A N 1
ATOM 736 C CA . PRO A 1 90 ? 9.019 -4.019 -21.165 1.00 97.62 90 PRO A CA 1
ATOM 737 C C . PRO A 1 90 ? 7.994 -3.544 -20.134 1.00 97.62 90 PRO A C 1
ATOM 739 O O . PRO A 1 90 ? 6.849 -3.252 -20.472 1.00 97.62 90 PRO A O 1
ATOM 742 N N . VAL A 1 91 ? 8.419 -3.423 -18.877 1.00 98.12 91 VAL A N 1
ATOM 743 C CA . VAL A 1 91 ? 7.527 -3.092 -17.760 1.00 98.12 91 VAL A CA 1
ATOM 744 C C . VAL A 1 91 ? 7.950 -1.773 -17.125 1.00 98.12 91 VAL A C 1
ATOM 746 O O . VAL A 1 91 ? 9.063 -1.645 -16.611 1.00 98.12 91 VAL A O 1
ATOM 749 N N . TYR A 1 92 ? 7.050 -0.794 -17.125 1.00 98.19 92 TYR A N 1
ATOM 750 C CA . TYR A 1 92 ? 7.206 0.456 -16.393 1.00 98.19 92 TYR A CA 1
ATOM 751 C C . TYR A 1 92 ? 6.608 0.298 -14.993 1.00 98.19 92 TYR A C 1
ATOM 753 O O . TYR A 1 92 ? 5.391 0.344 -14.813 1.00 98.19 92 TYR A O 1
ATOM 761 N N . SER A 1 93 ? 7.473 0.110 -13.999 1.00 97.69 93 SER A N 1
ATOM 762 C CA . SER A 1 93 ? 7.070 0.008 -12.594 1.00 97.69 93 SER A CA 1
ATOM 763 C C . SER A 1 93 ? 6.985 1.382 -11.932 1.00 97.69 93 SER A C 1
ATOM 765 O O . SER A 1 93 ? 7.894 2.201 -12.088 1.00 97.69 93 SER A O 1
ATOM 767 N N . TYR A 1 94 ? 5.942 1.600 -11.137 1.00 97.50 94 TYR A N 1
ATOM 768 C CA . TYR A 1 94 ? 5.726 2.790 -10.323 1.00 97.50 94 TYR A CA 1
ATOM 769 C C . TYR A 1 94 ? 5.330 2.406 -8.896 1.00 97.50 94 TYR A C 1
ATOM 771 O O . TYR A 1 94 ? 4.499 1.527 -8.693 1.00 97.50 94 TYR A O 1
ATOM 779 N N . VAL A 1 95 ? 5.863 3.128 -7.912 1.00 95.69 95 VAL A N 1
ATOM 780 C CA . VAL A 1 95 ? 5.306 3.153 -6.553 1.00 95.69 95 VAL A CA 1
ATOM 781 C C . VAL A 1 95 ? 4.623 4.490 -6.292 1.00 95.69 95 VAL A C 1
ATOM 783 O O . VAL A 1 95 ? 5.182 5.557 -6.575 1.00 95.69 95 VAL A O 1
ATOM 786 N N . ILE A 1 96 ? 3.413 4.423 -5.742 1.00 92.12 96 ILE A N 1
ATOM 787 C CA . ILE A 1 96 ? 2.600 5.568 -5.341 1.00 92.12 96 ILE A CA 1
ATOM 788 C C . ILE A 1 96 ? 2.508 5.581 -3.815 1.00 92.12 96 ILE A C 1
ATOM 790 O O . ILE A 1 96 ? 1.840 4.749 -3.199 1.00 92.12 96 ILE A O 1
ATOM 794 N N . TYR A 1 97 ? 3.168 6.551 -3.193 1.00 92.12 97 TYR A N 1
ATOM 795 C CA . TYR A 1 97 ? 3.118 6.751 -1.753 1.00 92.12 97 TYR A CA 1
ATOM 796 C C . TYR A 1 97 ? 1.935 7.647 -1.376 1.00 92.12 97 TYR A C 1
ATOM 798 O O . TYR A 1 97 ? 1.834 8.798 -1.814 1.00 92.12 97 TYR A O 1
ATOM 806 N N . LEU A 1 98 ? 1.047 7.107 -0.538 1.00 88.38 98 LEU A N 1
ATOM 807 C CA . LEU A 1 98 ? -0.226 7.723 -0.166 1.00 88.38 98 LEU A CA 1
ATOM 808 C C . LEU A 1 98 ? -0.085 8.760 0.953 1.00 88.38 98 LEU A C 1
ATOM 810 O O . LEU A 1 98 ? -0.803 9.754 0.959 1.00 88.38 98 LEU A O 1
ATOM 814 N N . ARG A 1 99 ? 0.826 8.548 1.909 1.00 83.94 99 ARG A N 1
ATOM 815 C CA . ARG A 1 99 ? 1.081 9.471 3.026 1.00 83.94 99 ARG A CA 1
ATOM 816 C C . ARG A 1 99 ? 2.559 9.512 3.376 1.00 83.94 99 ARG A C 1
ATOM 818 O O . ARG A 1 99 ? 3.286 8.550 3.152 1.00 83.94 99 ARG A O 1
ATOM 825 N N . ARG A 1 100 ? 2.989 10.627 3.963 1.00 85.81 100 ARG A N 1
ATOM 826 C CA . ARG A 1 100 ? 4.366 10.787 4.425 1.00 85.81 100 ARG A CA 1
ATOM 827 C C . ARG A 1 100 ? 4.596 9.906 5.653 1.00 85.81 100 ARG A C 1
ATOM 829 O O . ARG A 1 100 ? 4.101 10.232 6.728 1.00 85.81 100 ARG A O 1
ATOM 836 N N . ASP A 1 101 ? 5.364 8.836 5.482 1.00 81.25 101 ASP A N 1
ATOM 837 C CA . ASP A 1 101 ? 5.694 7.881 6.544 1.00 81.25 101 ASP A CA 1
ATOM 838 C C . ASP A 1 101 ? 7.199 7.567 6.568 1.00 81.25 101 ASP A C 1
ATOM 840 O O . ASP A 1 101 ? 7.657 6.518 6.130 1.00 81.25 101 ASP A O 1
ATOM 844 N N . GLY A 1 102 ? 8.002 8.529 7.028 1.00 81.38 102 GLY A N 1
ATOM 845 C CA . GLY A 1 102 ? 9.462 8.423 7.004 1.00 81.38 102 GLY A CA 1
ATOM 846 C C . GLY A 1 102 ? 10.062 8.659 5.613 1.00 81.38 102 GLY A C 1
ATOM 847 O O . GLY A 1 102 ? 9.498 9.382 4.789 1.00 81.38 102 GLY A O 1
ATOM 848 N N . ASN A 1 103 ? 11.244 8.088 5.371 1.00 82.25 103 ASN A N 1
ATOM 849 C CA . ASN A 1 103 ? 11.949 8.235 4.097 1.00 82.25 103 ASN A CA 1
ATOM 850 C C . ASN A 1 103 ? 11.395 7.259 3.059 1.00 82.25 103 ASN A C 1
ATOM 852 O O . ASN A 1 103 ? 11.160 6.091 3.363 1.00 82.25 103 ASN A O 1
ATOM 856 N N . THR A 1 104 ? 11.210 7.741 1.835 1.00 81.56 104 THR A N 1
ATOM 857 C CA . THR A 1 104 ? 10.891 6.912 0.673 1.00 81.56 104 THR A CA 1
ATOM 858 C C . THR A 1 104 ? 12.183 6.490 -0.016 1.00 81.56 104 THR A C 1
ATOM 860 O O . THR A 1 104 ? 13.146 7.262 -0.103 1.00 81.56 104 THR A O 1
ATOM 863 N N . GLU A 1 105 ? 12.214 5.260 -0.519 1.00 84.19 105 GLU A N 1
ATOM 864 C CA . GLU A 1 105 ? 13.348 4.778 -1.298 1.00 84.19 105 GLU A CA 1
ATOM 865 C C . GLU A 1 105 ? 13.491 5.606 -2.585 1.00 84.19 105 GLU A C 1
ATOM 867 O O . GLU A 1 105 ? 12.502 6.037 -3.194 1.00 84.19 105 GLU A O 1
ATOM 872 N N . GLN A 1 106 ? 14.734 5.896 -2.962 1.00 89.38 106 GLN A N 1
ATOM 873 C CA . GLN A 1 106 ? 15.049 6.722 -4.122 1.00 89.38 106 GLN A CA 1
ATOM 874 C C . GLN A 1 106 ? 15.412 5.809 -5.295 1.00 89.38 106 GLN A C 1
ATOM 876 O O . GLN A 1 106 ? 16.366 5.041 -5.171 1.00 89.38 106 GLN A O 1
ATOM 881 N N . PRO A 1 107 ? 14.718 5.900 -6.441 1.00 94.12 107 PRO A N 1
ATOM 882 C CA . PRO A 1 107 ? 15.169 5.214 -7.640 1.00 94.12 107 PRO A CA 1
ATOM 883 C C . PRO A 1 107 ? 16.493 5.824 -8.152 1.00 94.12 107 PRO A C 1
ATOM 885 O O . PRO A 1 107 ? 16.710 7.032 -8.012 1.00 94.12 107 PRO A O 1
ATOM 888 N N . PRO A 1 108 ? 17.348 5.03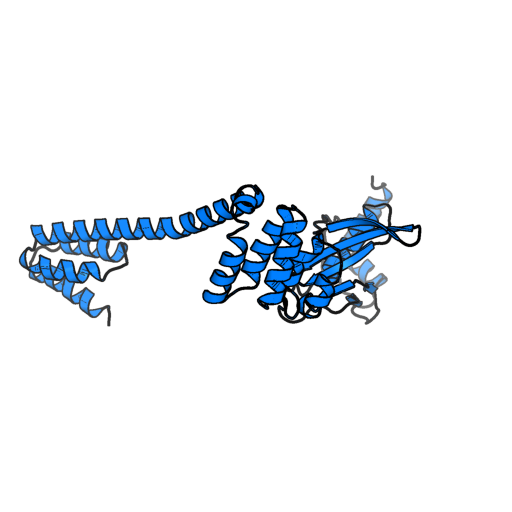8 -8.831 1.00 97.19 108 PRO A N 1
ATOM 889 C CA . PRO A 1 108 ? 17.186 3.608 -9.092 1.00 97.19 108 PRO A CA 1
ATOM 890 C C . PRO A 1 108 ? 17.556 2.734 -7.885 1.00 97.19 108 PRO A C 1
ATOM 892 O O . PRO A 1 108 ? 18.426 3.102 -7.099 1.00 97.19 108 PRO A O 1
ATOM 895 N N . LEU A 1 109 ? 16.982 1.528 -7.818 1.00 96.94 109 LEU A N 1
ATOM 896 C CA . LEU A 1 109 ? 17.545 0.462 -6.988 1.00 96.94 109 LEU A CA 1
ATOM 897 C C . LEU A 1 109 ? 18.905 0.076 -7.579 1.00 96.94 109 LEU A C 1
ATOM 899 O O . LEU A 1 109 ? 18.988 -0.287 -8.758 1.00 96.94 109 LEU A O 1
ATOM 903 N N . VAL A 1 110 ? 19.948 0.130 -6.753 1.00 96.81 110 VAL A N 1
ATOM 904 C CA . VAL A 1 110 ? 21.297 -0.319 -7.106 1.00 96.81 110 VAL A CA 1
ATOM 905 C C . VAL A 1 110 ? 21.684 -1.474 -6.197 1.00 96.81 110 VAL A C 1
ATOM 907 O O . VAL A 1 110 ? 21.687 -1.331 -4.976 1.00 96.81 110 VAL A O 1
ATOM 910 N N . GLN A 1 111 ? 22.032 -2.613 -6.792 1.00 95.69 111 GLN A N 1
ATOM 911 C CA . GLN A 1 111 ? 22.635 -3.731 -6.070 1.00 95.69 111 GLN A CA 1
ATOM 912 C C . GLN A 1 111 ? 24.066 -3.924 -6.558 1.00 95.69 111 GLN A C 1
ATOM 914 O O . GLN A 1 111 ? 24.334 -3.889 -7.763 1.00 95.69 111 GLN A O 1
ATOM 919 N N . ILE A 1 112 ? 24.973 -4.134 -5.607 1.00 96.94 112 ILE A N 1
ATOM 920 C CA . ILE A 1 112 ? 26.398 -4.352 -5.847 1.00 96.94 112 ILE A CA 1
ATOM 921 C C . ILE A 1 112 ? 26.826 -5.694 -5.261 1.00 96.94 112 ILE A C 1
ATOM 923 O O . ILE A 1 112 ? 26.287 -6.153 -4.250 1.00 96.94 112 ILE A O 1
ATOM 927 N N . PHE A 1 113 ? 27.801 -6.325 -5.900 1.00 93.81 113 PHE A N 1
ATOM 928 C CA . PHE A 1 113 ? 28.522 -7.446 -5.318 1.00 93.81 113 PHE A CA 1
ATOM 929 C C . PHE A 1 113 ? 29.426 -6.985 -4.159 1.00 93.81 113 PHE A C 1
ATOM 931 O O . PHE A 1 113 ? 29.727 -5.797 -4.042 1.00 93.81 113 PHE A O 1
ATOM 938 N N . PRO A 1 114 ? 29.924 -7.918 -3.320 1.00 92.31 114 PRO A N 1
ATOM 939 C CA . PRO A 1 114 ? 30.923 -7.609 -2.292 1.00 92.31 114 PRO A CA 1
ATOM 940 C C . PRO A 1 114 ? 32.256 -7.055 -2.822 1.00 92.31 114 PRO A C 1
ATOM 942 O O . PRO A 1 114 ? 33.054 -6.569 -2.031 1.00 92.31 114 PRO A O 1
ATOM 945 N N . ASP A 1 115 ? 32.513 -7.165 -4.129 1.00 92.38 115 ASP A N 1
ATOM 946 C CA . ASP A 1 115 ? 33.678 -6.600 -4.822 1.00 92.38 115 ASP A CA 1
ATOM 947 C C . ASP A 1 115 ? 33.366 -5.256 -5.517 1.00 92.38 115 ASP A C 1
ATOM 949 O O . ASP A 1 115 ? 34.055 -4.863 -6.457 1.00 92.38 115 ASP A O 1
ATOM 953 N N . ASP A 1 116 ? 32.303 -4.578 -5.073 1.00 94.44 116 ASP A N 1
ATOM 954 C CA . ASP A 1 116 ? 31.826 -3.263 -5.523 1.00 94.44 116 ASP A CA 1
ATOM 955 C C . ASP A 1 116 ? 31.332 -3.185 -6.977 1.00 94.44 116 ASP A C 1
ATOM 957 O O . ASP A 1 116 ? 30.934 -2.115 -7.450 1.00 94.44 116 ASP A O 1
ATOM 961 N N . ARG A 1 117 ? 31.286 -4.304 -7.709 1.00 95.31 117 ARG A N 1
ATOM 962 C CA . ARG A 1 117 ? 30.706 -4.318 -9.057 1.00 95.31 117 ARG A CA 1
ATOM 963 C C . ARG A 1 117 ? 29.186 -4.205 -9.000 1.00 95.31 117 ARG A C 1
ATOM 965 O O . ARG A 1 117 ? 28.518 -4.945 -8.282 1.00 95.31 117 ARG A O 1
ATOM 972 N N . GLU A 1 118 ? 28.635 -3.318 -9.819 1.00 97.38 118 GLU A N 1
ATOM 973 C CA . GLU A 1 118 ? 27.192 -3.166 -9.999 1.00 97.38 118 GLU A CA 1
ATOM 974 C C . GLU A 1 118 ? 26.592 -4.351 -10.762 1.00 97.38 118 GLU A C 1
ATOM 976 O O . GLU A 1 118 ? 27.100 -4.742 -11.815 1.00 97.38 118 GLU A O 1
ATOM 981 N N . ILE A 1 119 ? 25.498 -4.904 -10.233 1.00 96.75 119 ILE A N 1
ATOM 982 C CA . ILE A 1 119 ? 24.794 -6.058 -10.817 1.00 96.75 119 ILE A CA 1
ATOM 983 C C . ILE A 1 119 ? 23.376 -5.734 -11.258 1.00 96.75 119 ILE A C 1
ATOM 985 O O . ILE A 1 119 ? 22.876 -6.313 -12.219 1.00 96.75 119 ILE A O 1
ATOM 989 N N . VAL A 1 120 ? 22.730 -4.801 -10.564 1.00 97.25 120 VAL A N 1
ATOM 990 C CA . VAL A 1 120 ? 21.382 -4.340 -10.871 1.00 97.25 120 VAL A CA 1
ATOM 991 C C . VAL A 1 120 ? 21.383 -2.8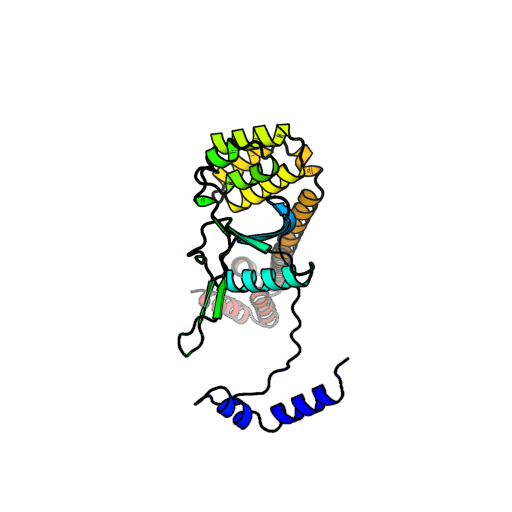30 -10.779 1.00 97.25 120 VAL A C 1
ATOM 993 O O . VAL A 1 120 ? 21.800 -2.261 -9.771 1.00 97.25 120 VAL A O 1
ATOM 996 N N . ARG A 1 121 ? 20.849 -2.203 -11.824 1.00 97.50 121 ARG A N 1
ATOM 997 C CA . ARG A 1 121 ? 20.403 -0.814 -11.824 1.00 97.50 121 ARG A CA 1
ATOM 998 C C . ARG A 1 121 ? 18.999 -0.773 -12.381 1.00 97.50 121 ARG A C 1
ATOM 1000 O O . ARG A 1 121 ? 18.785 -0.816 -13.591 1.00 97.50 121 ARG A O 1
ATOM 1007 N N . PHE A 1 122 ? 18.038 -0.728 -11.473 1.00 98.00 122 PHE A N 1
ATOM 1008 C CA . PHE A 1 122 ? 16.631 -0.805 -11.808 1.00 98.00 122 PHE A CA 1
ATOM 1009 C C . PHE A 1 122 ? 15.964 0.556 -11.613 1.00 98.00 122 PHE A C 1
ATOM 1011 O O . PHE A 1 122 ? 15.841 1.063 -10.497 1.00 98.00 122 PHE A O 1
ATOM 1018 N N . HIS A 1 123 ? 15.550 1.159 -12.726 1.00 98.00 123 HIS A N 1
ATOM 1019 C CA . HIS A 1 123 ? 14.819 2.419 -12.735 1.00 98.00 123 HIS A CA 1
ATOM 1020 C C . HIS A 1 123 ? 13.319 2.157 -12.626 1.00 98.00 123 HIS A C 1
ATOM 1022 O O . HIS A 1 123 ? 12.761 1.368 -13.384 1.00 98.00 123 HIS A O 1
ATOM 1028 N N . TYR A 1 124 ? 12.669 2.872 -11.717 1.00 97.88 124 TYR A N 1
ATOM 1029 C CA . TYR A 1 124 ? 11.225 2.850 -11.538 1.00 97.88 124 TYR A CA 1
ATOM 1030 C C . TYR A 1 124 ? 10.725 4.259 -11.225 1.00 97.88 124 TYR A C 1
ATOM 1032 O O . TYR A 1 124 ? 11.484 5.131 -10.791 1.00 97.88 124 TYR A O 1
ATOM 1040 N N . GLY A 1 125 ? 9.446 4.496 -11.490 1.00 97.56 125 GLY A N 1
ATOM 1041 C CA . GLY A 1 125 ? 8.798 5.754 -11.175 1.00 97.56 125 GLY A CA 1
ATOM 1042 C C . GLY A 1 125 ? 8.402 5.830 -9.706 1.00 97.56 125 GLY A C 1
ATOM 1043 O O . GLY A 1 125 ? 7.976 4.849 -9.098 1.00 97.56 125 GLY A O 1
ATOM 1044 N N . ARG A 1 126 ? 8.507 7.027 -9.137 1.00 95.75 126 ARG A N 1
ATOM 1045 C CA . ARG A 1 126 ? 8.033 7.312 -7.787 1.00 95.75 126 ARG A CA 1
ATOM 1046 C C . ARG A 1 126 ? 7.077 8.487 -7.814 1.00 95.75 126 ARG A C 1
ATOM 1048 O O . ARG A 1 126 ? 7.428 9.550 -8.323 1.00 95.75 126 ARG A O 1
ATOM 1055 N N . ILE A 1 127 ? 5.910 8.300 -7.209 1.00 95.00 127 ILE A N 1
ATOM 1056 C CA . ILE A 1 127 ? 4.906 9.342 -7.026 1.00 95.00 127 ILE A CA 1
ATOM 1057 C C . ILE A 1 127 ? 4.639 9.484 -5.531 1.00 95.00 127 ILE A C 1
ATOM 1059 O O . ILE A 1 127 ? 4.288 8.521 -4.858 1.00 95.00 127 ILE A O 1
ATOM 1063 N N . GLU A 1 128 ? 4.812 10.691 -5.007 1.00 94.81 128 GLU A N 1
ATOM 1064 C CA . GLU A 1 128 ? 4.528 11.030 -3.612 1.00 94.81 128 GLU A CA 1
ATOM 1065 C C . GLU A 1 128 ? 3.358 12.008 -3.599 1.00 94.81 128 GLU A C 1
ATOM 1067 O O . GLU A 1 128 ? 3.519 13.165 -3.995 1.00 94.81 128 GLU A O 1
ATOM 1072 N N . LEU A 1 129 ? 2.173 11.558 -3.171 1.00 93.88 129 LEU A N 1
ATOM 1073 C CA . LEU A 1 129 ? 0.958 12.366 -3.319 1.00 93.88 129 LEU A CA 1
ATOM 1074 C C . LEU A 1 129 ? 1.045 13.693 -2.555 1.00 93.88 129 LEU A C 1
ATOM 1076 O O . LEU A 1 129 ? 0.626 14.721 -3.073 1.00 93.88 129 LEU A O 1
ATOM 1080 N N . TRP A 1 130 ? 1.708 13.721 -1.395 1.00 93.06 130 TRP A N 1
ATOM 1081 C CA . TRP A 1 130 ? 1.903 14.941 -0.598 1.00 93.06 130 TRP A CA 1
ATOM 1082 C C . TRP A 1 130 ? 2.828 15.992 -1.239 1.00 93.06 130 TRP A C 1
ATOM 1084 O O . TRP A 1 130 ? 2.954 17.092 -0.699 1.00 93.06 130 TRP A O 1
ATOM 1094 N N . ASN A 1 131 ? 3.516 15.665 -2.336 1.00 94.75 131 ASN A N 1
ATOM 1095 C CA . ASN A 1 131 ? 4.311 16.624 -3.108 1.00 94.75 131 ASN A CA 1
ATOM 1096 C C . ASN A 1 131 ? 3.536 17.205 -4.301 1.00 94.75 131 ASN A C 1
ATOM 1098 O O . ASN A 1 131 ? 3.951 18.230 -4.835 1.00 94.75 131 ASN A O 1
ATOM 1102 N N . ILE A 1 132 ? 2.416 16.586 -4.677 1.00 95.56 132 ILE A N 1
ATOM 1103 C CA . ILE A 1 132 ? 1.471 17.093 -5.675 1.00 95.56 132 ILE A CA 1
ATOM 1104 C C . ILE A 1 132 ? 0.510 18.048 -4.966 1.00 95.56 132 ILE A C 1
ATOM 1106 O O . ILE A 1 132 ? 0.125 17.812 -3.821 1.00 95.56 132 ILE A O 1
ATOM 1110 N N . THR A 1 133 ? 0.140 19.149 -5.606 1.00 96.62 133 THR A N 1
ATOM 1111 C CA . THR A 1 133 ? -0.874 20.080 -5.100 1.00 96.62 133 THR A CA 1
ATOM 1112 C C . THR A 1 133 ? -2.279 19.600 -5.447 1.00 96.62 133 THR A C 1
ATOM 1114 O O . THR A 1 133 ? -2.499 18.978 -6.484 1.00 96.62 133 THR A O 1
ATOM 1117 N N . ALA A 1 134 ? -3.260 19.914 -4.602 1.00 96.25 134 ALA A N 1
ATOM 1118 C CA . ALA A 1 134 ? -4.651 19.563 -4.888 1.00 96.25 134 ALA A CA 1
ATOM 1119 C C . ALA A 1 134 ? -5.146 20.128 -6.228 1.00 96.25 134 ALA A C 1
ATOM 1121 O O . ALA A 1 134 ? -5.839 19.435 -6.970 1.00 96.25 134 ALA A O 1
ATOM 1122 N N . GLU A 1 135 ? -4.735 21.353 -6.564 1.00 94.88 135 GLU A N 1
ATOM 1123 C CA . GLU A 1 135 ? -5.093 22.020 -7.819 1.00 94.88 135 GLU A CA 1
ATOM 1124 C C . GLU A 1 135 ? -4.553 21.281 -9.051 1.00 94.88 135 GLU A C 1
ATOM 1126 O O . GLU A 1 135 ? -5.252 21.157 -10.057 1.00 94.88 135 GLU A O 1
ATOM 1131 N N . GLU A 1 136 ? -3.338 20.725 -8.979 1.00 94.06 136 GLU A N 1
ATOM 1132 C CA . GLU A 1 136 ? -2.785 19.916 -10.072 1.00 94.06 136 GLU A CA 1
ATOM 1133 C C . GLU A 1 136 ? -3.673 18.709 -10.378 1.00 94.06 136 GLU A C 1
ATOM 1135 O O . GLU A 1 136 ? -3.900 18.428 -11.546 1.00 94.06 136 GLU A O 1
ATOM 1140 N N . LEU A 1 137 ? -4.230 18.022 -9.374 1.00 92.94 137 LEU A N 1
ATOM 1141 C CA . LEU A 1 137 ? -5.152 16.908 -9.629 1.00 92.94 137 LEU A CA 1
ATOM 1142 C C . LEU A 1 137 ? -6.560 17.374 -10.012 1.00 92.94 137 LEU A C 1
ATOM 1144 O O . LEU A 1 137 ? -7.183 16.771 -10.881 1.00 92.94 137 LEU A O 1
ATOM 1148 N N . LEU A 1 138 ? -7.071 18.440 -9.391 1.00 93.12 138 LEU A N 1
ATOM 1149 C CA . LEU A 1 138 ? -8.418 18.955 -9.658 1.00 93.12 138 LEU A CA 1
ATOM 1150 C C . LEU A 1 138 ? -8.557 19.604 -11.041 1.00 93.12 138 LEU A C 1
ATOM 1152 O O . LEU A 1 138 ? -9.657 19.609 -11.602 1.00 93.12 138 LEU A O 1
ATOM 1156 N N . SER A 1 139 ? -7.470 20.148 -11.588 1.00 91.12 139 SER A N 1
ATOM 1157 C CA . SER A 1 139 ? -7.434 20.729 -12.935 1.00 91.12 139 SER A CA 1
ATOM 1158 C C . SER A 1 139 ? -7.409 19.674 -14.044 1.00 91.12 139 SER A C 1
ATOM 1160 O O . SER A 1 139 ? -7.755 19.979 -15.186 1.00 91.12 139 SER A O 1
ATOM 1162 N N . ILE A 1 140 ? -7.063 18.427 -13.716 1.00 86.56 140 ILE A N 1
ATOM 1163 C CA . ILE A 1 140 ? -7.078 17.309 -14.656 1.00 86.56 140 ILE A CA 1
ATOM 1164 C C . ILE A 1 140 ? -8.489 16.699 -14.690 1.00 86.56 140 ILE A C 1
ATOM 1166 O O . ILE A 1 140 ? -9.088 16.416 -13.653 1.00 86.56 140 ILE A O 1
ATOM 1170 N N . ASP A 1 141 ? -9.029 16.460 -15.887 1.00 83.31 141 ASP A N 1
ATOM 1171 C CA . ASP A 1 141 ? -10.365 15.867 -16.082 1.00 83.31 141 ASP A CA 1
ATOM 1172 C C . ASP A 1 141 ? -10.350 14.328 -15.973 1.00 83.31 141 ASP A C 1
ATOM 1174 O O . ASP A 1 141 ? -10.885 13.607 -16.813 1.00 83.31 141 ASP A O 1
ATOM 1178 N N . PHE A 1 142 ? -9.661 13.799 -14.954 1.00 89.06 142 PHE A N 1
ATOM 1179 C CA . PHE A 1 142 ? -9.547 12.361 -14.689 1.00 89.06 142 PHE A CA 1
ATOM 1180 C C . PHE A 1 142 ? -10.299 12.003 -13.409 1.00 89.06 142 PHE A C 1
ATOM 1182 O O . PHE A 1 142 ? -9.726 11.954 -12.320 1.00 89.06 142 PHE A O 1
ATOM 1189 N N . ASN A 1 143 ? -11.590 11.700 -13.555 1.00 89.31 143 ASN A N 1
ATOM 1190 C CA . ASN A 1 143 ? -12.486 11.363 -12.444 1.00 89.31 143 ASN A CA 1
ATOM 1191 C C . ASN A 1 143 ? -11.915 10.294 -11.499 1.00 89.31 143 ASN A C 1
ATOM 1193 O O . ASN A 1 143 ? -11.982 10.451 -10.282 1.00 89.31 143 ASN A O 1
ATOM 1197 N N . GLY A 1 144 ? -11.273 9.257 -12.047 1.00 86.06 144 GLY A N 1
ATOM 1198 C CA . GLY A 1 144 ? -10.668 8.172 -11.266 1.00 86.06 144 GLY A CA 1
ATOM 1199 C C . GLY A 1 144 ? -9.543 8.602 -10.314 1.00 86.06 144 GLY A C 1
ATOM 1200 O O . GLY A 1 144 ? -9.231 7.868 -9.381 1.00 86.06 144 GLY A O 1
ATOM 1201 N N . LEU A 1 145 ? -8.953 9.788 -10.506 1.00 91.00 145 LEU A N 1
ATOM 1202 C CA . LEU A 1 145 ? -7.922 10.339 -9.619 1.00 91.00 145 LEU A CA 1
ATOM 1203 C C . LEU A 1 145 ? -8.485 11.266 -8.539 1.00 91.00 145 LEU A C 1
ATOM 1205 O O . LEU A 1 145 ? -7.769 11.580 -7.589 1.00 91.00 145 LEU A O 1
ATOM 1209 N N . LEU A 1 146 ? -9.753 11.682 -8.641 1.00 92.81 146 LEU A N 1
ATOM 1210 C CA . LEU A 1 146 ? -10.373 12.597 -7.679 1.00 92.81 146 LEU A CA 1
ATOM 1211 C C . LEU A 1 146 ? -10.247 12.121 -6.225 1.00 92.81 146 LEU A C 1
ATOM 1213 O O . LEU A 1 146 ? -9.922 12.957 -5.383 1.00 92.81 146 LEU A O 1
ATOM 1217 N N . PRO A 1 147 ? -10.407 10.823 -5.884 1.00 92.19 147 PRO A N 1
ATOM 1218 C CA . PRO A 1 147 ? -10.219 10.385 -4.502 1.00 92.19 147 PRO A CA 1
ATOM 1219 C C . PRO A 1 147 ? -8.820 10.669 -3.939 1.00 92.19 147 PRO A C 1
ATOM 1221 O O . PRO A 1 147 ? -8.682 10.920 -2.742 1.00 92.19 147 PRO A O 1
ATOM 1224 N N . LEU A 1 148 ? -7.786 10.680 -4.787 1.00 93.06 148 LEU A N 1
ATOM 1225 C CA . LEU A 1 148 ? -6.407 10.938 -4.370 1.00 93.06 148 LEU A CA 1
ATOM 1226 C C . LEU A 1 148 ? -6.163 12.405 -3.999 1.00 93.06 148 LEU A C 1
ATOM 1228 O O . LEU A 1 148 ? -5.174 12.684 -3.324 1.00 93.06 148 LEU A O 1
ATOM 1232 N N . VAL A 1 149 ? -7.062 13.329 -4.369 1.00 95.81 149 VAL A N 1
ATOM 1233 C CA . VAL A 1 149 ? -6.964 14.753 -4.003 1.00 95.81 149 VAL A CA 1
ATOM 1234 C C . VAL A 1 149 ? -6.807 14.913 -2.494 1.00 95.81 149 VAL A C 1
ATOM 1236 O O . VAL A 1 149 ? -5.955 15.685 -2.068 1.00 95.81 149 VAL A O 1
ATOM 1239 N N . LEU A 1 150 ? -7.520 14.127 -1.680 1.00 93.88 150 LEU A N 1
ATOM 1240 C CA . LEU A 1 150 ? -7.423 14.173 -0.213 1.00 93.88 150 LEU A CA 1
ATOM 1241 C C . LEU A 1 150 ? -6.009 13.916 0.337 1.00 93.88 150 LEU A C 1
ATOM 1243 O O . LEU A 1 150 ? -5.707 14.313 1.459 1.00 93.88 150 LEU A O 1
ATOM 1247 N N . LEU A 1 151 ? -5.151 13.248 -0.436 1.00 94.12 151 LEU A N 1
ATOM 1248 C CA . LEU A 1 151 ? -3.789 12.867 -0.056 1.00 94.12 151 LEU A CA 1
ATOM 1249 C C . LEU A 1 151 ? -2.731 13.858 -0.573 1.00 94.12 151 LEU A C 1
ATOM 1251 O O . LEU A 1 151 ? -1.536 13.676 -0.329 1.00 94.12 151 LEU A O 1
ATOM 1255 N N . THR A 1 152 ? -3.156 14.899 -1.291 1.00 95.75 152 THR A N 1
ATOM 1256 C CA . THR A 1 152 ? -2.271 15.915 -1.871 1.00 95.75 152 THR A CA 1
ATOM 1257 C C . THR A 1 152 ? -1.975 17.062 -0.911 1.00 95.75 152 THR A C 1
ATOM 1259 O O . THR A 1 152 ? -2.616 17.238 0.129 1.00 95.75 152 THR A O 1
ATOM 1262 N N . LYS A 1 153 ? -0.994 17.896 -1.261 1.00 94.94 153 LYS A N 1
ATOM 1263 C CA . LYS A 1 153 ? -0.712 19.144 -0.553 1.00 94.94 153 LYS A CA 1
ATOM 1264 C C . LYS A 1 153 ? -1.907 20.093 -0.677 1.00 94.94 153 LYS A C 1
ATOM 1266 O O . LYS A 1 153 ? -2.226 20.556 -1.771 1.00 94.94 153 LYS A O 1
ATOM 1271 N N . GLY A 1 154 ? -2.530 20.403 0.461 1.00 94.62 154 GLY A N 1
ATOM 1272 C CA . GLY A 1 154 ? -3.760 21.202 0.521 1.00 94.62 154 GLY A CA 1
ATOM 1273 C C . GLY A 1 154 ? -5.035 20.399 0.238 1.00 94.62 154 GLY A C 1
ATOM 1274 O O . GLY A 1 154 ? -6.113 20.975 0.186 1.00 94.62 154 GLY A O 1
ATOM 1275 N N . GLY A 1 155 ? -4.937 19.072 0.095 1.00 95.00 155 GLY A N 1
ATOM 1276 C CA . GLY A 1 155 ? -6.064 18.182 -0.201 1.00 95.00 155 GLY A CA 1
ATOM 1277 C C . GLY A 1 155 ? -7.185 18.177 0.843 1.00 95.00 155 GLY A C 1
ATOM 1278 O O . GLY A 1 155 ? -8.306 17.774 0.549 1.00 95.00 155 GLY A O 1
ATOM 1279 N N . THR A 1 156 ? -6.881 18.615 2.066 1.00 94.12 156 THR A N 1
ATOM 1280 C CA . THR A 1 156 ? -7.806 18.630 3.207 1.00 94.12 156 THR A CA 1
ATOM 1281 C C . THR A 1 156 ? -8.484 19.969 3.443 1.00 94.12 156 THR A C 1
ATOM 1283 O O . THR A 1 156 ? -9.284 20.068 4.374 1.00 94.12 156 THR A O 1
ATOM 1286 N N . GLU A 1 157 ? -8.138 21.001 2.671 1.00 95.69 157 GLU A N 1
ATOM 1287 C CA . GLU A 1 157 ? -8.760 22.316 2.820 1.00 95.69 157 GLU A CA 1
ATOM 1288 C C . GLU A 1 157 ? -10.257 22.234 2.477 1.00 95.69 157 GLU A C 1
ATOM 1290 O O . GLU A 1 157 ? -10.624 21.533 1.524 1.00 95.69 157 GLU A O 1
ATOM 1295 N N . PRO A 1 158 ? -11.140 22.915 3.232 1.00 93.62 158 PRO A N 1
ATOM 1296 C CA . PRO A 1 158 ? -12.582 22.814 3.045 1.00 93.62 158 PRO A CA 1
ATOM 1297 C C . PRO A 1 158 ? -13.046 23.018 1.603 1.00 93.62 158 PRO A C 1
ATOM 1299 O O . PRO A 1 158 ? -13.826 22.218 1.088 1.00 93.62 158 PRO A O 1
ATOM 1302 N N . GLU A 1 159 ? -12.519 24.041 0.936 1.00 95.38 159 GLU A N 1
ATOM 1303 C CA . GLU A 1 159 ? -12.882 24.408 -0.432 1.00 95.38 159 GLU A CA 1
ATOM 1304 C C . GLU A 1 159 ? -12.468 23.324 -1.439 1.00 95.38 159 GLU A C 1
ATOM 1306 O O . GLU A 1 159 ? -13.223 22.994 -2.354 1.00 95.38 159 GLU A O 1
ATOM 1311 N N . VAL A 1 160 ? -11.295 22.717 -1.236 1.00 96.50 160 VAL A N 1
ATOM 1312 C CA . VAL A 1 160 ? -10.753 21.640 -2.079 1.00 96.50 160 VAL A CA 1
ATOM 1313 C C . VAL A 1 160 ? -11.605 20.378 -1.962 1.00 96.50 160 VAL A C 1
ATOM 1315 O O . VAL A 1 160 ? -11.951 19.752 -2.967 1.00 96.50 160 VAL A O 1
ATOM 1318 N N . VAL A 1 161 ? -11.982 20.011 -0.737 1.00 94.81 161 VAL A N 1
ATOM 1319 C CA . VAL A 1 161 ? -12.843 18.852 -0.476 1.00 94.81 161 VAL A CA 1
ATOM 1320 C C . VAL A 1 161 ? -14.234 19.071 -1.068 1.00 94.81 161 VAL A C 1
ATOM 1322 O O . VAL A 1 161 ? -14.773 18.165 -1.700 1.00 94.81 161 VAL A O 1
ATOM 1325 N N . GLU A 1 162 ? -14.816 20.262 -0.903 1.00 92.62 162 GLU A N 1
ATOM 1326 C CA . GLU A 1 162 ? -16.116 20.602 -1.490 1.00 92.62 162 GLU A CA 1
ATOM 1327 C C . GLU A 1 162 ? -16.080 20.529 -3.021 1.00 92.62 162 GLU A C 1
ATOM 1329 O O . GLU A 1 162 ? -16.975 19.938 -3.629 1.00 92.62 162 GLU A O 1
ATOM 1334 N N . GLN A 1 163 ? -15.020 21.043 -3.648 1.00 94.19 163 GLN A N 1
ATOM 1335 C CA . GLN A 1 163 ? -14.827 20.954 -5.094 1.00 94.19 163 GLN A CA 1
ATOM 1336 C C . GLN A 1 163 ? -14.671 19.502 -5.568 1.00 94.19 163 GLN A C 1
ATOM 1338 O O . GLN A 1 163 ? -15.293 19.108 -6.558 1.00 94.19 163 GLN A O 1
ATOM 1343 N N . MET A 1 164 ? -13.882 18.689 -4.857 1.00 94.75 164 MET A N 1
ATOM 1344 C CA . MET A 1 164 ? -13.718 17.262 -5.147 1.00 94.75 164 MET A CA 1
ATOM 1345 C C . MET A 1 164 ? -15.061 16.523 -5.058 1.00 94.75 164 MET A C 1
ATOM 1347 O O . MET A 1 164 ? -15.415 15.793 -5.983 1.00 94.75 164 MET A O 1
ATOM 1351 N N . ILE A 1 165 ? -15.826 16.726 -3.980 1.00 90.88 165 ILE A N 1
ATOM 1352 C CA . ILE A 1 165 ? -17.148 16.109 -3.792 1.00 90.88 165 ILE A CA 1
ATOM 1353 C C . ILE A 1 165 ? -18.114 16.561 -4.890 1.00 90.88 165 ILE A C 1
ATOM 1355 O O . ILE A 1 165 ? -18.832 15.730 -5.441 1.00 90.88 165 ILE A O 1
ATOM 1359 N N . GLY A 1 166 ? -18.113 17.850 -5.243 1.00 89.94 166 GLY A N 1
ATOM 1360 C CA . GLY A 1 166 ? -18.939 18.385 -6.325 1.00 89.94 166 GLY A CA 1
ATOM 1361 C C . GLY A 1 166 ? -18.644 17.718 -7.670 1.00 89.94 166 GLY A C 1
ATOM 1362 O O . GLY A 1 166 ? -19.571 17.304 -8.366 1.00 89.94 166 GLY A O 1
ATOM 1363 N N . LYS A 1 167 ? -17.359 17.538 -8.007 1.00 91.69 167 LYS A N 1
ATOM 1364 C CA . LYS A 1 167 ? -16.943 16.796 -9.207 1.00 91.69 167 LYS A CA 1
ATOM 1365 C C . LYS A 1 167 ? -17.365 15.327 -9.142 1.00 91.69 167 LYS A C 1
ATOM 1367 O O . LYS A 1 167 ? -17.961 14.841 -10.093 1.00 91.69 167 LYS A O 1
ATOM 1372 N N . LEU A 1 168 ? -17.124 14.641 -8.022 1.00 88.75 168 LEU A N 1
ATOM 1373 C CA . LEU A 1 168 ? -17.501 13.234 -7.829 1.00 88.75 168 LEU A CA 1
ATOM 1374 C C . LEU A 1 168 ? -19.014 13.004 -7.927 1.00 88.75 168 LEU A C 1
ATOM 1376 O O . LEU A 1 168 ? -19.454 12.023 -8.517 1.00 88.75 168 LEU A O 1
ATOM 1380 N N . ALA A 1 169 ? -19.825 13.912 -7.386 1.00 84.25 169 ALA A N 1
ATOM 1381 C CA . ALA A 1 169 ? -21.277 13.822 -7.488 1.00 84.25 169 ALA A CA 1
ATOM 1382 C C . ALA A 1 169 ? -21.756 13.899 -8.950 1.00 84.25 169 ALA A C 1
ATOM 1384 O O . ALA A 1 169 ? -22.741 13.256 -9.307 1.00 84.25 169 ALA A O 1
ATOM 1385 N N . ALA A 1 170 ? -21.039 14.635 -9.807 1.00 86.50 170 ALA A N 1
ATOM 1386 C CA . ALA A 1 170 ? -21.360 14.756 -11.226 1.00 86.50 170 ALA A CA 1
ATOM 1387 C C . ALA A 1 170 ? -20.998 13.508 -12.055 1.00 86.50 170 ALA A C 1
ATOM 1389 O O . ALA A 1 170 ? -21.554 13.329 -13.137 1.00 86.50 170 ALA A O 1
ATOM 1390 N N . THR A 1 171 ? -20.104 12.633 -11.574 1.00 83.62 171 THR A N 1
ATOM 1391 C CA . THR A 1 171 ? -19.689 11.426 -12.320 1.00 83.62 171 THR A CA 1
ATOM 1392 C C . THR A 1 171 ? -20.698 10.284 -12.219 1.00 83.62 171 THR A C 1
ATOM 1394 O O . THR A 1 171 ? -20.713 9.398 -13.069 1.00 83.62 171 THR A O 1
ATOM 1397 N N . ASN A 1 172 ? -21.541 10.290 -11.179 1.00 77.25 172 ASN A N 1
ATOM 1398 C CA . ASN A 1 172 ? -22.422 9.179 -10.804 1.00 77.25 172 ASN A CA 1
ATOM 1399 C C . ASN A 1 172 ? -21.670 7.850 -10.525 1.00 77.25 172 ASN A C 1
ATOM 1401 O O . ASN A 1 172 ? -22.266 6.770 -10.525 1.00 77.25 172 ASN A O 1
ATOM 1405 N N . GLU A 1 173 ? -20.361 7.911 -10.246 1.00 81.69 173 GLU A N 1
ATOM 1406 C CA . GLU A 1 173 ? -19.524 6.749 -9.930 1.00 81.69 173 GLU A CA 1
ATOM 1407 C C . GLU A 1 173 ? -19.477 6.490 -8.416 1.00 81.69 173 GLU A C 1
ATOM 1409 O O . GLU A 1 173 ? -18.633 7.002 -7.677 1.00 81.69 173 GLU A O 1
ATOM 1414 N N . ARG A 1 174 ? -20.378 5.628 -7.938 1.00 77.81 174 ARG A N 1
ATOM 1415 C CA . ARG A 1 174 ? -20.520 5.295 -6.504 1.00 77.81 174 ARG A CA 1
ATOM 1416 C C . ARG A 1 174 ? -19.253 4.710 -5.873 1.00 77.81 174 ARG A C 1
ATOM 1418 O O . ARG A 1 174 ? -18.986 4.921 -4.688 1.00 77.81 174 ARG A O 1
ATOM 1425 N N . GLY A 1 175 ? -18.466 3.984 -6.669 1.00 77.00 175 GLY A N 1
ATOM 1426 C CA . GLY A 1 175 ? -17.187 3.421 -6.238 1.00 77.00 175 GLY A CA 1
ATOM 1427 C C . GLY A 1 175 ? -16.197 4.509 -5.827 1.00 77.00 175 GLY A C 1
ATOM 1428 O O . GLY A 1 175 ? -15.607 4.418 -4.753 1.00 77.00 175 GLY A O 1
ATOM 1429 N N . LEU A 1 176 ? -16.092 5.588 -6.611 1.00 84.44 176 LEU A N 1
ATOM 1430 C CA . LEU A 1 176 ? -15.196 6.700 -6.296 1.00 84.44 176 LEU A CA 1
ATOM 1431 C C . LEU A 1 176 ? -15.613 7.421 -5.014 1.00 84.44 176 LEU A C 1
ATOM 1433 O O . LEU A 1 176 ? -14.756 7.726 -4.193 1.00 84.44 176 LEU A O 1
ATOM 1437 N N . LEU A 1 177 ? -16.916 7.613 -4.787 1.00 82.75 177 LEU A N 1
ATOM 1438 C CA . LEU A 1 177 ? -17.421 8.175 -3.529 1.00 82.75 177 LEU A CA 1
ATOM 1439 C C . LEU A 1 177 ? -17.047 7.315 -2.318 1.00 82.75 177 LEU A C 1
ATOM 1441 O O . LEU A 1 177 ? -16.639 7.850 -1.287 1.00 82.75 177 LEU A O 1
ATOM 1445 N N . THR A 1 178 ? -17.150 5.990 -2.455 1.00 81.12 178 THR A N 1
ATOM 1446 C CA . THR A 1 178 ? -16.763 5.046 -1.397 1.00 81.12 178 THR A CA 1
ATOM 1447 C C . THR A 1 178 ? -15.260 5.140 -1.116 1.00 81.12 178 THR A C 1
ATOM 1449 O O . THR A 1 178 ? -14.863 5.280 0.038 1.00 81.12 178 THR A O 1
ATOM 1452 N N . ILE A 1 179 ? -14.424 5.144 -2.161 1.00 84.06 179 ILE A N 1
ATOM 1453 C CA . ILE A 1 179 ? -12.965 5.282 -2.035 1.00 84.06 179 ILE A CA 1
ATOM 1454 C C . ILE A 1 179 ? -12.608 6.619 -1.373 1.00 84.06 179 ILE A C 1
ATOM 1456 O O . ILE A 1 179 ? -11.827 6.637 -0.424 1.00 84.06 179 ILE A O 1
ATOM 1460 N N . SER A 1 180 ? -13.209 7.730 -1.809 1.00 89.00 180 SER A N 1
ATOM 1461 C CA . SER A 1 180 ? -12.990 9.055 -1.217 1.00 89.00 180 SER A CA 1
ATOM 1462 C C . SER A 1 180 ? -13.361 9.100 0.262 1.00 89.00 180 SER A C 1
ATOM 1464 O O . SER A 1 180 ? -12.614 9.665 1.059 1.00 89.00 180 SER A O 1
ATOM 1466 N N . TYR A 1 181 ? -14.483 8.489 0.652 1.00 86.25 181 TYR A N 1
ATOM 1467 C CA . TYR A 1 181 ? -14.890 8.431 2.054 1.00 86.25 181 TYR A CA 1
ATOM 1468 C C . TYR A 1 181 ? -13.886 7.631 2.900 1.00 86.25 181 TYR A C 1
ATOM 1470 O O . TYR A 1 181 ? -13.452 8.101 3.955 1.00 86.25 181 TYR A O 1
ATOM 1478 N N . THR A 1 182 ? -13.447 6.469 2.405 1.00 82.25 182 THR A N 1
ATOM 1479 C CA . THR A 1 182 ? -12.428 5.634 3.061 1.00 82.25 182 THR A CA 1
ATOM 1480 C C . THR A 1 182 ? -11.094 6.369 3.207 1.00 82.25 182 THR A C 1
ATOM 1482 O O . THR A 1 182 ? -10.515 6.392 4.295 1.00 82.25 182 THR A O 1
ATOM 1485 N N . LEU A 1 183 ? -10.620 7.035 2.148 1.00 85.81 183 LEU A N 1
ATOM 1486 C CA . LEU A 1 183 ? -9.403 7.850 2.195 1.00 85.81 183 LEU A CA 1
ATOM 1487 C C . LEU A 1 183 ? -9.542 9.024 3.173 1.00 85.81 183 LEU A C 1
ATOM 1489 O O . LEU A 1 183 ? -8.596 9.329 3.896 1.00 85.81 183 LEU A O 1
ATOM 1493 N N . GLY A 1 184 ? -10.727 9.627 3.285 1.00 86.62 184 GLY A N 1
ATOM 1494 C CA . GLY A 1 184 ? -11.014 10.635 4.305 1.00 86.62 184 GLY A CA 1
ATOM 1495 C C . GLY A 1 184 ? -10.756 10.134 5.730 1.00 86.62 184 GLY A C 1
ATOM 1496 O O . GLY A 1 184 ? -10.130 10.839 6.522 1.00 86.62 184 GLY A O 1
ATOM 1497 N N . GLY A 1 185 ? -11.125 8.888 6.044 1.00 82.06 185 GLY A N 1
ATOM 1498 C CA . GLY A 1 185 ? -10.806 8.260 7.336 1.00 82.06 185 GLY A CA 1
ATOM 1499 C C . GLY A 1 185 ? -9.298 8.113 7.599 1.00 82.06 185 GLY A C 1
ATOM 1500 O O . GLY A 1 185 ? -8.832 8.192 8.743 1.00 82.06 185 GLY A O 1
ATOM 1501 N N . LEU A 1 186 ? -8.492 7.968 6.542 1.00 79.12 186 LEU A N 1
ATOM 1502 C CA . LEU A 1 186 ? -7.034 7.932 6.664 1.00 79.12 186 LEU A CA 1
ATOM 1503 C C . LEU A 1 186 ? -6.426 9.310 6.937 1.00 79.12 186 LEU A C 1
ATOM 1505 O O . LEU A 1 186 ? -5.377 9.364 7.579 1.00 79.12 186 LEU A O 1
ATOM 1509 N N . VAL A 1 187 ? -7.067 10.394 6.502 1.00 87.31 187 VAL A N 1
ATOM 1510 C CA . VAL A 1 187 ? -6.489 11.745 6.527 1.00 87.31 187 VAL A CA 1
ATOM 1511 C C . VAL A 1 187 ? -7.010 12.592 7.691 1.00 87.31 187 VAL A C 1
ATOM 1513 O O . VAL A 1 187 ? -6.223 13.218 8.403 1.00 87.31 187 VAL A O 1
ATOM 1516 N N . PHE A 1 188 ? -8.318 12.586 7.953 1.00 87.62 188 PHE A N 1
ATOM 1517 C CA . PHE A 1 188 ? -8.917 13.388 9.021 1.00 87.62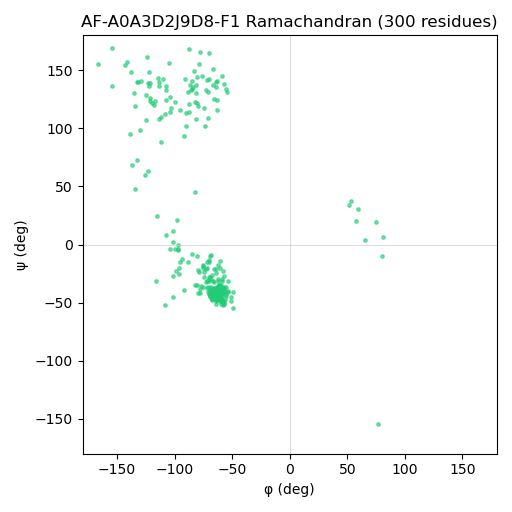 188 PHE A CA 1
ATOM 1518 C C . PHE A 1 188 ? -8.771 12.689 10.380 1.00 87.62 188 PHE A C 1
ATOM 1520 O O . PHE A 1 188 ? -9.425 11.685 10.657 1.00 87.62 188 PHE A O 1
ATOM 1527 N N . LYS A 1 189 ? -7.898 13.219 11.250 1.00 85.75 189 LYS A N 1
ATOM 1528 C CA . LYS A 1 189 ? -7.592 12.626 12.573 1.00 85.75 189 LYS A CA 1
ATOM 1529 C C . LYS A 1 189 ? -8.278 13.293 13.762 1.00 85.75 189 LYS A C 1
ATOM 1531 O O . LYS A 1 189 ? -8.486 12.642 14.776 1.00 85.75 189 LYS A O 1
ATOM 1536 N N . LYS A 1 190 ? -8.604 14.584 13.663 1.00 90.06 190 LYS A N 1
ATOM 1537 C CA . LYS A 1 190 ? -9.300 15.319 14.731 1.00 90.06 190 LYS A CA 1
ATOM 1538 C C . LYS A 1 190 ? -10.803 15.088 14.615 1.00 90.06 190 LYS A C 1
ATOM 1540 O O . LYS A 1 190 ? -11.331 15.225 13.516 1.00 90.06 190 LYS A O 1
ATOM 1545 N N . GLU A 1 191 ? -11.472 14.825 15.735 1.00 88.44 191 GLU A N 1
ATOM 1546 C CA . GLU A 1 191 ? -12.920 14.563 15.798 1.00 88.44 191 GLU A CA 1
ATOM 1547 C C . GLU A 1 191 ? -13.738 15.646 15.078 1.00 88.44 191 GLU A C 1
ATOM 1549 O O . GLU A 1 191 ? -14.498 15.343 14.165 1.00 88.44 191 GLU A O 1
ATOM 1554 N N . SER A 1 192 ? -13.466 16.926 15.353 1.00 88.81 192 SER A N 1
ATOM 1555 C CA . SER A 1 192 ? -14.161 18.041 14.694 1.00 88.81 192 SER A CA 1
ATOM 1556 C C . SER A 1 192 ? -13.993 18.071 13.168 1.00 88.81 192 SER A C 1
ATOM 1558 O O . SER A 1 192 ? -14.920 18.436 12.448 1.00 88.81 192 SER A O 1
ATOM 1560 N N . ALA A 1 193 ? -12.825 17.672 12.658 1.00 89.31 193 ALA A N 1
ATOM 1561 C CA . ALA A 1 193 ? -12.565 17.607 11.223 1.00 89.31 193 ALA A CA 1
ATOM 1562 C C . ALA A 1 193 ? -13.223 16.372 10.587 1.00 89.31 193 ALA A C 1
ATOM 1564 O O . ALA A 1 193 ? -13.735 16.453 9.472 1.00 89.31 193 ALA A O 1
ATOM 1565 N N . GLN A 1 194 ? -13.256 15.249 11.311 1.00 89.56 194 GLN A N 1
ATOM 1566 C CA . GLN A 1 194 ? -13.986 14.053 10.897 1.00 89.56 194 GLN A CA 1
ATOM 1567 C C . GLN A 1 194 ? -15.485 14.324 10.804 1.00 89.56 194 GLN A C 1
ATOM 1569 O O . GLN A 1 194 ? -16.101 13.940 9.816 1.00 89.56 194 GLN A O 1
ATOM 1574 N N . ASP A 1 195 ? -16.070 14.997 11.792 1.00 89.31 195 ASP A N 1
ATOM 1575 C CA . ASP A 1 195 ? -17.501 15.303 11.812 1.00 89.31 195 ASP A CA 1
ATOM 1576 C C . ASP A 1 195 ? -17.891 16.273 10.701 1.00 89.31 195 ASP A C 1
ATOM 1578 O O . ASP A 1 195 ? -18.877 16.042 9.998 1.00 89.31 195 ASP A O 1
ATOM 1582 N N . TRP A 1 196 ? -17.076 17.307 10.469 1.00 92.25 196 TRP A N 1
ATOM 1583 C CA . TRP A 1 196 ? -17.258 18.190 9.320 1.00 92.25 196 TRP A CA 1
ATOM 1584 C C . TRP A 1 196 ? -17.198 17.407 7.997 1.00 92.25 196 TRP A C 1
ATOM 1586 O O . TRP A 1 196 ? -18.109 17.538 7.179 1.00 92.25 196 TRP A O 1
ATOM 1596 N N . PHE A 1 197 ? -16.190 16.547 7.805 1.00 90.94 197 PHE A N 1
ATOM 1597 C CA . PHE A 1 197 ? -16.027 15.753 6.582 1.00 90.94 197 PHE A CA 1
ATOM 1598 C C . PHE A 1 197 ? -17.191 14.775 6.369 1.00 90.94 197 PHE A C 1
ATOM 1600 O O . PHE A 1 197 ? -17.790 14.744 5.293 1.00 90.94 197 PHE A O 1
ATOM 1607 N N . LYS A 1 198 ? -17.582 14.030 7.412 1.00 87.69 198 LYS A N 1
ATOM 1608 C CA . LYS A 1 198 ? -18.763 13.149 7.407 1.00 87.69 198 LYS A CA 1
ATOM 1609 C C . LYS A 1 198 ? -20.023 13.922 7.025 1.00 87.69 198 LYS A C 1
ATOM 1611 O O . LYS A 1 198 ? -20.812 13.442 6.213 1.00 87.69 198 LYS A O 1
ATOM 1616 N N . GLY A 1 199 ? -20.185 15.136 7.556 1.00 87.31 199 GLY A N 1
ATOM 1617 C CA . GLY A 1 199 ? -21.285 16.034 7.212 1.00 87.31 199 GLY A CA 1
ATOM 1618 C C . GLY A 1 199 ? -21.360 16.347 5.715 1.00 87.31 199 GLY A C 1
ATOM 1619 O O . GLY A 1 199 ? -22.455 16.385 5.157 1.00 87.31 199 GLY A O 1
ATOM 1620 N N . ARG A 1 200 ? -20.218 16.488 5.026 1.00 86.94 200 ARG A N 1
ATOM 1621 C CA . ARG A 1 200 ? -20.179 16.740 3.572 1.00 86.94 200 ARG A CA 1
ATOM 1622 C C . ARG A 1 200 ? -20.600 15.540 2.735 1.00 86.94 200 ARG A C 1
ATOM 1624 O O . ARG A 1 200 ? -21.214 15.720 1.688 1.00 86.94 200 ARG A O 1
ATOM 1631 N N . PHE A 1 201 ? -20.359 14.331 3.229 1.00 81.62 201 PHE A N 1
ATOM 1632 C CA . PHE A 1 201 ? -20.826 13.098 2.596 1.00 81.62 201 PHE A CA 1
ATOM 1633 C C . PHE A 1 201 ? -22.259 12.714 2.991 1.00 81.62 201 PHE A C 1
ATOM 1635 O O . PHE A 1 201 ? -22.833 11.824 2.371 1.00 81.62 201 PHE A O 1
ATOM 1642 N N . HIS A 1 202 ? -22.884 13.398 3.960 1.00 76.44 202 HIS A N 1
ATOM 1643 C CA . HIS A 1 202 ? -24.239 13.071 4.422 1.00 76.44 202 HIS A CA 1
ATOM 1644 C C . HIS A 1 202 ? -25.292 13.177 3.307 1.00 76.44 202 HIS A C 1
ATOM 1646 O O . HIS A 1 202 ? -26.207 12.362 3.251 1.00 76.44 202 HIS A O 1
ATOM 1652 N N . MET A 1 203 ? -25.157 14.136 2.383 1.00 67.00 203 MET A N 1
ATOM 1653 C CA . MET A 1 203 ? -26.060 14.256 1.223 1.00 67.00 203 MET A CA 1
ATOM 1654 C C . MET A 1 203 ? -25.881 13.128 0.195 1.00 67.00 203 MET A C 1
ATOM 1656 O O . MET A 1 203 ? -26.731 12.940 -0.666 1.00 67.00 203 MET A O 1
ATOM 1660 N N . LEU A 1 204 ? -24.781 12.378 0.285 1.00 71.06 204 LEU A N 1
ATOM 1661 C CA . LEU A 1 204 ? -24.445 11.250 -0.584 1.00 71.06 204 LEU A CA 1
ATOM 1662 C C . LEU A 1 204 ? -24.606 9.912 0.146 1.00 71.06 204 LEU A C 1
ATOM 1664 O O . LEU A 1 204 ? -24.229 8.868 -0.382 1.00 71.06 204 LEU A O 1
ATOM 1668 N N . ARG A 1 205 ? -25.165 9.935 1.363 1.00 70.62 205 ARG A N 1
ATOM 1669 C CA . ARG A 1 205 ? -25.300 8.761 2.222 1.00 70.62 205 ARG A CA 1
ATOM 1670 C C . ARG A 1 205 ? -26.156 7.678 1.582 1.00 70.62 205 ARG A C 1
ATOM 1672 O O . ARG A 1 205 ? -25.741 6.529 1.605 1.00 70.62 205 ARG A O 1
ATOM 1679 N N . ASP A 1 206 ? -27.275 8.041 0.963 1.00 69.56 206 ASP A N 1
ATOM 1680 C CA . ASP A 1 206 ? -28.148 7.074 0.286 1.00 69.56 206 ASP A CA 1
ATOM 1681 C C . ASP A 1 206 ? -27.395 6.358 -0.851 1.00 69.56 206 ASP A C 1
ATOM 1683 O O . ASP A 1 206 ? -27.493 5.147 -1.018 1.00 69.56 206 ASP A O 1
ATOM 1687 N N . ILE A 1 207 ? -26.535 7.088 -1.571 1.00 69.50 207 ILE A N 1
ATOM 1688 C CA . ILE A 1 207 ? -25.694 6.538 -2.644 1.00 69.50 207 ILE A CA 1
ATOM 1689 C C . ILE A 1 207 ? -24.607 5.609 -2.080 1.00 69.50 207 ILE A C 1
ATOM 1691 O O . ILE A 1 207 ? -24.316 4.568 -2.673 1.00 69.50 207 ILE A O 1
ATOM 1695 N N . LEU A 1 208 ? -24.002 5.978 -0.947 1.00 69.75 208 LEU A N 1
ATOM 1696 C CA . LEU A 1 208 ? -23.001 5.162 -0.257 1.00 69.75 208 LEU A CA 1
ATOM 1697 C C . LEU A 1 208 ? -23.616 3.892 0.344 1.00 69.75 208 LEU A C 1
ATOM 1699 O O . LEU A 1 208 ? -23.030 2.824 0.217 1.00 69.75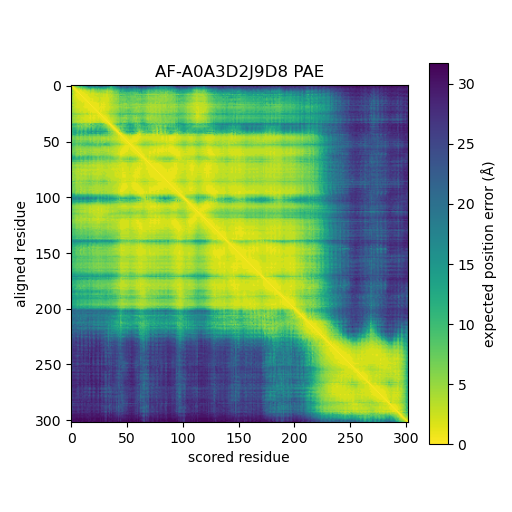 208 LEU A O 1
ATOM 1703 N N . GLU A 1 209 ? -24.799 3.975 0.953 1.00 72.25 209 GLU A N 1
ATOM 1704 C CA . GLU A 1 209 ? -25.492 2.822 1.539 1.00 72.25 209 GLU A CA 1
ATOM 1705 C C . GLU A 1 209 ? -25.929 1.799 0.472 1.00 72.25 209 GLU A C 1
ATOM 1707 O O . GLU A 1 209 ? -26.066 0.617 0.775 1.00 72.25 209 GLU A O 1
ATOM 1712 N N . GLU A 1 210 ? -26.053 2.181 -0.797 1.00 72.50 210 GLU A N 1
ATOM 1713 C CA . GLU A 1 210 ? -26.273 1.225 -1.892 1.00 72.50 210 GLU A CA 1
ATOM 1714 C C . GLU A 1 210 ? -24.987 0.514 -2.376 1.00 72.50 210 GLU A C 1
ATOM 1716 O O . GLU A 1 210 ? -25.062 -0.426 -3.169 1.00 72.50 210 GLU A O 1
ATOM 1721 N N . SER A 1 211 ? -23.798 0.936 -1.931 1.00 73.88 211 SER A N 1
ATOM 1722 C CA . SER A 1 211 ? -22.518 0.318 -2.305 1.00 73.88 211 SER A CA 1
ATOM 1723 C C . SER A 1 211 ? -22.255 -0.949 -1.485 1.00 73.88 211 SER A C 1
ATOM 1725 O O . SER A 1 211 ? -22.157 -0.897 -0.259 1.00 73.88 211 SER A O 1
ATOM 1727 N N . TRP A 1 212 ? -22.073 -2.094 -2.154 1.00 74.00 212 TRP A N 1
ATOM 1728 C CA . TRP A 1 212 ? -21.764 -3.365 -1.482 1.00 74.00 212 TRP A CA 1
ATOM 1729 C C . TRP A 1 212 ? -20.480 -3.274 -0.643 1.00 74.00 212 TRP A C 1
ATOM 1731 O O . TRP A 1 212 ? -20.445 -3.775 0.477 1.00 74.00 212 TRP A O 1
ATOM 1741 N N . THR A 1 213 ? -19.461 -2.567 -1.143 1.00 67.00 213 THR A N 1
ATOM 1742 C CA . THR A 1 213 ? -18.181 -2.369 -0.448 1.00 67.00 213 THR A CA 1
ATOM 1743 C C . THR A 1 213 ? -18.361 -1.534 0.818 1.00 67.00 213 THR A C 1
ATOM 1745 O O . THR A 1 213 ? -17.742 -1.809 1.842 1.00 67.00 213 THR A O 1
ATOM 1748 N N . TYR A 1 214 ? -19.241 -0.528 0.780 1.00 70.38 214 TYR A N 1
ATOM 1749 C CA . TYR A 1 214 ? -19.561 0.277 1.959 1.00 70.38 214 TYR A CA 1
ATOM 1750 C C . TYR A 1 214 ? -20.310 -0.544 3.018 1.00 70.38 214 TYR A C 1
ATOM 1752 O O . TYR A 1 214 ? -20.029 -0.419 4.210 1.00 70.38 214 TYR A O 1
ATOM 1760 N N . GLN A 1 215 ? -21.233 -1.412 2.591 1.00 74.56 215 GLN A N 1
ATOM 1761 C CA . GLN A 1 215 ? -21.950 -2.311 3.497 1.00 74.56 215 GLN A CA 1
ATOM 1762 C C . GLN A 1 215 ? -21.016 -3.335 4.150 1.00 74.56 215 GLN A C 1
ATOM 1764 O O . GLN A 1 215 ? -21.114 -3.558 5.355 1.00 74.56 215 GLN A O 1
ATOM 1769 N N . GLU A 1 216 ? -20.077 -3.908 3.393 1.00 75.00 216 GLU A N 1
ATOM 1770 C CA . GLU A 1 216 ? -19.078 -4.832 3.937 1.00 75.00 216 GLU A CA 1
ATOM 1771 C C . GLU A 1 216 ? -18.169 -4.148 4.966 1.00 75.00 216 GLU A C 1
ATOM 1773 O O . GLU A 1 216 ? -18.015 -4.662 6.071 1.00 75.00 216 GLU A O 1
ATOM 1778 N N . LEU A 1 217 ? -17.649 -2.952 4.661 1.00 72.25 217 LEU A N 1
ATOM 1779 C CA . LEU A 1 217 ? -16.832 -2.174 5.600 1.00 72.25 217 LEU A CA 1
ATOM 1780 C C . LEU A 1 217 ? -17.599 -1.867 6.899 1.00 72.25 217 LEU A C 1
ATOM 1782 O O . LEU A 1 217 ? -17.050 -1.950 7.997 1.00 72.25 217 LEU A O 1
ATOM 1786 N N . LYS A 1 218 ? -18.886 -1.518 6.783 1.00 74.44 218 LYS A N 1
ATOM 1787 C CA . LYS A 1 218 ? -19.761 -1.236 7.928 1.00 74.44 218 LYS A CA 1
ATOM 1788 C C . LYS A 1 218 ? -19.999 -2.478 8.787 1.00 74.44 218 LYS A C 1
ATOM 1790 O O . LYS A 1 218 ? -20.008 -2.371 10.013 1.00 74.44 218 LYS A O 1
ATOM 1795 N N . GLU A 1 219 ? -20.196 -3.635 8.163 1.00 77.81 219 GLU A N 1
ATOM 1796 C CA . GLU A 1 219 ? -20.382 -4.902 8.870 1.00 77.81 219 GLU A CA 1
ATOM 1797 C C . GLU A 1 219 ? -19.082 -5.372 9.538 1.00 77.81 219 GLU A C 1
ATOM 1799 O O . GLU A 1 219 ? -19.117 -5.743 10.708 1.00 77.81 219 GLU A O 1
ATOM 1804 N N . GLN A 1 220 ? -17.930 -5.262 8.868 1.00 72.00 220 GLN A N 1
ATOM 1805 C CA . GLN A 1 220 ? -16.617 -5.537 9.469 1.00 72.00 220 GLN A CA 1
ATOM 1806 C C . GLN A 1 220 ? -16.367 -4.652 10.694 1.00 72.00 220 GLN A C 1
ATOM 1808 O O . GLN A 1 220 ? -16.078 -5.166 11.772 1.00 72.00 220 GLN A O 1
ATOM 1813 N N . ALA A 1 221 ? -16.588 -3.339 10.571 1.00 71.00 221 ALA A N 1
ATOM 1814 C CA . ALA A 1 221 ? -16.449 -2.411 11.691 1.00 71.00 221 ALA A CA 1
ATOM 1815 C C . ALA A 1 221 ? -17.380 -2.769 12.865 1.00 71.00 221 ALA A C 1
ATOM 1817 O O . ALA A 1 221 ? -17.004 -2.656 14.030 1.00 71.00 221 ALA A O 1
ATOM 1818 N N . ARG A 1 222 ? -18.605 -3.233 12.581 1.00 76.00 222 ARG A N 1
ATOM 1819 C CA . ARG A 1 222 ? -19.541 -3.704 13.610 1.00 76.00 222 ARG A CA 1
ATOM 1820 C C . ARG A 1 222 ? -19.044 -4.978 14.293 1.00 76.00 222 ARG A C 1
ATOM 1822 O O . ARG A 1 222 ? -19.152 -5.077 15.513 1.00 76.00 222 ARG A O 1
ATOM 1829 N N . GLN A 1 223 ? -18.512 -5.927 13.526 1.00 76.06 223 GLN A N 1
ATOM 1830 C CA . GLN A 1 223 ? -17.966 -7.180 14.045 1.00 76.06 223 GLN A CA 1
ATOM 1831 C C . GLN A 1 223 ? -16.729 -6.949 14.914 1.00 76.06 223 GLN A C 1
ATOM 1833 O O . GLN A 1 223 ? -16.637 -7.554 15.977 1.00 76.06 223 GLN A O 1
ATOM 1838 N N . GLU A 1 224 ? -15.823 -6.053 14.520 1.00 71.50 224 GLU A N 1
ATOM 1839 C CA . GLU A 1 224 ? -14.657 -5.668 15.328 1.00 71.50 224 GLU A CA 1
ATOM 1840 C C . GLU A 1 224 ? -15.089 -5.069 16.673 1.00 71.50 224 GLU A C 1
ATOM 1842 O O . GLU A 1 224 ? -14.659 -5.537 17.727 1.00 71.50 224 GLU A O 1
ATOM 1847 N N . VAL A 1 225 ? -16.027 -4.113 16.657 1.00 73.44 225 VAL A N 1
ATOM 1848 C CA . VAL A 1 225 ? -16.588 -3.528 17.888 1.00 73.44 225 VAL A CA 1
ATOM 1849 C C . VAL A 1 225 ? -17.255 -4.595 18.754 1.00 73.44 225 VAL A C 1
ATOM 1851 O O . VAL A 1 225 ? -17.101 -4.593 19.974 1.00 73.44 225 VAL A O 1
ATOM 1854 N N . GLU A 1 226 ? -18.002 -5.517 18.149 1.00 74.06 226 GLU A N 1
ATOM 1855 C CA . GLU A 1 226 ? -18.657 -6.597 18.879 1.00 74.06 226 GLU A CA 1
ATOM 1856 C C . GLU A 1 226 ? -17.641 -7.563 19.508 1.00 74.06 226 GLU A C 1
ATOM 1858 O O . GLU A 1 226 ? -17.808 -7.945 20.668 1.00 74.06 226 GLU A O 1
ATOM 1863 N N . GLN A 1 227 ? -16.575 -7.921 18.791 1.00 74.69 227 GLN A N 1
ATOM 1864 C CA . GLN A 1 227 ? -15.502 -8.774 19.303 1.00 74.69 227 GLN A CA 1
ATOM 1865 C C . GLN A 1 227 ? -14.721 -8.105 20.439 1.00 74.69 227 GLN A C 1
ATOM 1867 O O . GLN A 1 227 ? -14.398 -8.777 21.416 1.00 74.69 227 GLN A O 1
ATOM 1872 N N . GLU A 1 228 ? -14.472 -6.796 20.367 1.00 74.12 228 GLU A N 1
ATOM 1873 C CA . GLU A 1 228 ? -13.821 -6.050 21.451 1.00 74.12 228 GLU A CA 1
ATOM 1874 C C . GLU A 1 228 ? -14.736 -5.848 22.671 1.00 74.12 228 GLU A C 1
ATOM 1876 O O . GLU A 1 228 ? -14.285 -5.898 23.819 1.00 74.12 228 GLU A O 1
ATOM 1881 N N . MET A 1 229 ? -16.035 -5.617 22.453 1.00 73.19 229 MET A N 1
ATOM 1882 C CA . MET A 1 229 ? -16.991 -5.328 23.529 1.00 73.19 229 MET A CA 1
ATOM 1883 C C . MET A 1 229 ? -17.475 -6.582 24.260 1.00 73.19 229 MET A C 1
ATOM 1885 O O . MET A 1 229 ? -17.701 -6.515 25.470 1.00 73.19 229 MET A O 1
ATOM 1889 N N . ARG A 1 230 ? -17.632 -7.718 23.565 1.00 76.56 230 ARG A N 1
ATOM 1890 C CA . ARG A 1 230 ? -18.091 -8.994 24.149 1.00 76.56 230 ARG A CA 1
ATOM 1891 C C . ARG A 1 230 ? -17.340 -9.401 25.425 1.00 76.56 230 ARG A C 1
ATOM 1893 O O . ARG A 1 230 ? -18.020 -9.556 26.440 1.00 76.56 230 ARG A O 1
ATOM 1900 N N . PRO A 1 231 ? -15.996 -9.497 25.453 1.00 78.06 231 PRO A N 1
ATOM 1901 C CA . PRO A 1 231 ? -15.277 -9.898 26.663 1.00 78.06 231 PRO A CA 1
ATOM 1902 C C . PRO A 1 231 ? -15.461 -8.893 27.808 1.00 78.06 231 PRO A C 1
ATOM 1904 O O . PRO A 1 231 ? -15.640 -9.291 28.956 1.00 78.06 231 PRO A O 1
ATOM 1907 N N . LYS A 1 232 ? -15.518 -7.586 27.509 1.00 77.75 232 LYS A N 1
ATOM 1908 C CA . LYS A 1 232 ? -15.794 -6.542 28.513 1.00 77.75 232 LYS A CA 1
ATOM 1909 C C . LYS A 1 232 ? -17.187 -6.679 29.129 1.00 77.75 232 LYS A C 1
ATOM 1911 O O . LYS A 1 232 ? -17.346 -6.493 30.333 1.00 77.75 232 LYS A O 1
ATOM 1916 N N . ILE A 1 233 ? -18.199 -6.983 28.316 1.00 76.75 233 ILE A N 1
ATOM 1917 C CA . ILE A 1 233 ? -19.578 -7.175 28.784 1.00 76.75 233 ILE A CA 1
ATOM 1918 C C . ILE A 1 233 ? -19.688 -8.456 29.617 1.00 76.75 233 ILE A C 1
ATOM 1920 O O . ILE A 1 233 ? -20.318 -8.437 30.674 1.00 76.75 233 ILE A O 1
ATOM 1924 N N . GLU A 1 234 ? -19.069 -9.550 29.170 1.00 82.06 234 GLU A N 1
ATOM 1925 C CA . GLU A 1 234 ? -19.043 -10.822 29.902 1.00 82.06 234 GLU A CA 1
ATOM 1926 C C . GLU A 1 234 ? -18.377 -10.663 31.273 1.00 82.06 234 GLU A C 1
ATOM 1928 O O . GLU A 1 234 ? -18.975 -11.039 32.283 1.00 82.06 234 GLU A O 1
ATOM 1933 N N . GLN A 1 235 ? -17.224 -9.993 31.330 1.00 81.25 235 GLN A N 1
ATOM 1934 C CA . GLN A 1 235 ? -16.524 -9.698 32.580 1.00 81.25 235 GLN A CA 1
ATOM 1935 C C . GLN A 1 235 ? -17.364 -8.817 33.520 1.00 81.25 235 GLN A C 1
ATOM 1937 O O . GLN A 1 235 ? -17.482 -9.105 34.708 1.00 81.25 235 GLN A O 1
ATOM 1942 N N . GLN A 1 236 ? -18.014 -7.766 33.007 1.00 82.44 236 GLN A N 1
ATOM 1943 C CA . GLN A 1 236 ? -18.901 -6.910 33.810 1.00 82.44 236 GLN A CA 1
ATOM 1944 C C . GLN A 1 236 ? -20.110 -7.681 34.363 1.00 82.44 236 GLN A C 1
ATOM 1946 O O . GLN A 1 236 ? -20.515 -7.480 35.512 1.00 82.44 236 GLN A O 1
ATOM 1951 N N . LEU A 1 237 ? -20.682 -8.589 33.569 1.00 81.88 237 LEU A N 1
ATOM 1952 C CA . LEU A 1 237 ? -21.785 -9.441 34.004 1.00 81.88 237 LEU A CA 1
ATOM 1953 C C . LEU A 1 237 ? -21.336 -10.436 35.082 1.00 81.88 237 LEU A C 1
ATOM 1955 O O . LEU A 1 237 ? -22.071 -10.678 36.044 1.00 81.88 237 LEU A O 1
ATOM 1959 N N . GLU A 1 238 ? -20.138 -10.997 34.943 1.00 86.06 238 GLU A N 1
ATOM 1960 C CA . GLU A 1 238 ? -19.527 -11.878 35.934 1.00 86.06 238 GLU A CA 1
ATOM 1961 C C . GLU A 1 238 ? -19.249 -11.144 37.251 1.00 86.06 238 GLU A C 1
ATOM 1963 O O . GLU A 1 238 ? -19.712 -11.590 38.304 1.00 86.06 238 GLU A O 1
ATOM 1968 N N . LEU A 1 239 ? -18.630 -9.960 37.198 1.00 86.88 239 LEU A N 1
ATOM 1969 C CA . LEU A 1 239 ? -18.429 -9.093 38.363 1.00 86.88 239 LEU A CA 1
ATOM 1970 C C . LEU A 1 239 ? -19.754 -8.775 39.061 1.00 86.88 239 LEU A C 1
ATOM 1972 O O . LEU A 1 239 ? -19.857 -8.876 40.284 1.00 86.88 239 LEU A O 1
ATOM 1976 N N . ALA A 1 240 ? -20.805 -8.440 38.309 1.00 84.56 240 ALA A N 1
ATOM 1977 C CA . ALA A 1 240 ? -22.122 -8.167 38.881 1.00 84.56 240 ALA A CA 1
ATOM 1978 C C . ALA A 1 240 ? -22.710 -9.394 39.607 1.00 84.56 240 ALA A C 1
ATOM 1980 O O . ALA A 1 240 ? -23.281 -9.263 40.699 1.00 84.56 240 ALA A O 1
ATOM 1981 N N . ARG A 1 241 ? -22.542 -10.599 39.041 1.00 84.12 241 ARG A N 1
ATOM 1982 C CA . ARG A 1 241 ? -22.975 -11.861 39.666 1.00 84.12 241 ARG A CA 1
ATOM 1983 C C . ARG A 1 241 ? -22.194 -12.151 40.943 1.00 84.12 241 ARG A C 1
ATOM 1985 O O . ARG A 1 241 ? -22.814 -12.449 41.966 1.00 84.12 241 ARG A O 1
ATOM 1992 N N . LEU A 1 242 ? -20.870 -12.015 40.910 1.00 86.31 242 LEU A N 1
ATOM 1993 C CA . LEU A 1 242 ? -19.999 -12.243 42.062 1.00 86.31 242 LEU A CA 1
ATOM 1994 C C . LEU A 1 242 ? -20.267 -11.230 43.182 1.00 86.31 242 LEU A C 1
ATOM 1996 O O . LEU A 1 242 ? -20.488 -11.636 44.319 1.00 86.31 242 LEU A O 1
ATOM 2000 N N . ARG A 1 243 ? -20.394 -9.933 42.877 1.00 85.94 243 ARG A N 1
ATOM 2001 C CA . ARG A 1 243 ? -20.775 -8.891 43.856 1.00 85.94 243 ARG A CA 1
ATOM 2002 C C . ARG A 1 243 ? -22.113 -9.201 44.536 1.00 85.94 243 ARG A C 1
ATOM 2004 O O . ARG A 1 243 ? -22.262 -9.034 45.751 1.00 85.94 243 ARG A O 1
ATOM 2011 N N . THR A 1 244 ? -23.081 -9.700 43.766 1.00 86.00 244 THR A N 1
ATOM 2012 C CA . THR A 1 244 ? -24.394 -10.115 44.286 1.00 86.00 244 THR A CA 1
ATOM 2013 C C . THR A 1 244 ? -24.276 -11.342 45.193 1.00 86.00 244 THR A C 1
ATOM 2015 O O . THR A 1 244 ? -24.823 -11.348 46.298 1.00 86.00 244 THR A O 1
ATOM 2018 N N . ALA A 1 245 ? -23.544 -12.373 44.762 1.00 79.38 245 ALA A N 1
ATOM 2019 C CA . ALA A 1 245 ? -23.308 -13.583 45.549 1.00 79.38 245 ALA A CA 1
ATOM 2020 C C . ALA A 1 245 ? -22.585 -13.265 46.864 1.00 79.38 245 ALA A C 1
ATOM 2022 O O . ALA A 1 245 ? -23.031 -13.680 47.936 1.00 79.38 245 ALA A O 1
ATOM 2023 N N . PHE A 1 246 ? -21.534 -12.451 46.787 1.00 85.62 246 PHE A N 1
ATOM 2024 C CA . PHE A 1 246 ? -20.777 -11.975 47.930 1.00 85.62 246 PHE A CA 1
ATOM 2025 C C . PHE A 1 246 ? -21.657 -11.245 48.945 1.00 85.62 246 PHE A C 1
ATOM 2027 O O . PHE A 1 246 ? -21.700 -11.617 50.120 1.00 85.62 246 PHE A O 1
ATOM 2034 N N . SER A 1 247 ? -22.438 -10.268 48.476 1.00 84.81 247 SER A N 1
ATOM 2035 C CA . SER A 1 247 ? -23.369 -9.514 49.319 1.00 84.81 247 SER A CA 1
ATOM 2036 C C . SER A 1 247 ? -24.373 -10.433 50.019 1.00 84.81 247 SER A C 1
ATOM 2038 O O . SER A 1 247 ? -24.622 -10.280 51.214 1.00 84.81 247 SER A O 1
ATOM 2040 N N . ASN A 1 248 ? -24.913 -11.429 49.311 1.00 79.75 248 ASN A N 1
ATOM 2041 C CA . ASN A 1 248 ? -25.863 -12.386 49.877 1.00 79.75 248 ASN A CA 1
ATOM 2042 C C . ASN A 1 248 ? -25.240 -13.270 50.968 1.00 79.75 248 ASN A C 1
ATOM 2044 O O . ASN A 1 248 ? -25.883 -13.533 51.987 1.00 79.75 248 ASN A O 1
ATOM 2048 N N . ILE A 1 249 ? -24.002 -13.730 50.772 1.00 83.75 249 ILE A N 1
ATOM 2049 C CA . ILE A 1 249 ? -23.290 -14.567 51.746 1.00 83.75 249 ILE A CA 1
ATOM 2050 C C . ILE A 1 249 ? -22.969 -13.758 53.002 1.00 83.75 249 ILE A C 1
ATOM 2052 O O . ILE A 1 249 ? -23.289 -14.202 54.109 1.00 83.75 249 ILE A O 1
ATOM 2056 N N . VAL A 1 250 ? -22.420 -12.548 52.845 1.00 87.00 250 VAL A N 1
ATOM 2057 C CA . VAL A 1 250 ? -22.131 -11.657 53.978 1.00 87.00 250 VAL A CA 1
ATOM 2058 C C . VAL A 1 250 ? -23.414 -11.325 54.732 1.00 87.00 250 VAL A C 1
ATOM 2060 O O . VAL A 1 250 ? -23.449 -11.443 55.952 1.00 87.00 250 VAL A O 1
ATOM 2063 N N . GLN A 1 251 ? -24.499 -10.983 54.033 1.00 83.19 251 GLN A N 1
ATOM 2064 C CA . GLN A 1 251 ? -25.772 -10.643 54.669 1.00 83.19 251 GLN A CA 1
ATOM 2065 C C . GLN A 1 251 ? -26.359 -11.805 55.484 1.00 83.19 251 GLN A C 1
ATOM 2067 O O . GLN A 1 251 ? -26.974 -11.561 56.521 1.00 83.19 251 GLN A O 1
ATOM 2072 N N . LYS A 1 252 ? -26.182 -13.056 55.036 1.00 81.69 252 LYS A N 1
ATOM 2073 C CA . LYS A 1 252 ? -26.675 -14.248 55.745 1.00 81.69 252 LYS A CA 1
ATOM 2074 C C . LYS A 1 252 ? -25.798 -14.649 56.929 1.00 81.69 252 LYS A C 1
ATOM 2076 O O . LYS A 1 252 ? -26.339 -15.031 57.962 1.00 81.69 252 LYS A O 1
ATOM 2081 N N . ARG A 1 253 ? -24.469 -14.606 56.783 1.00 85.56 253 ARG A N 1
ATOM 2082 C CA . ARG A 1 253 ? -23.531 -15.102 57.809 1.00 85.56 253 ARG A CA 1
ATOM 2083 C C . ARG A 1 253 ? -23.097 -14.019 58.793 1.00 85.56 253 ARG A C 1
ATOM 2085 O O . ARG A 1 253 ? -23.017 -14.275 59.989 1.00 85.56 253 ARG A O 1
ATOM 2092 N N . PHE A 1 254 ? -22.869 -12.804 58.302 1.00 88.19 254 PHE A N 1
ATOM 2093 C CA . PHE A 1 254 ? -22.328 -11.681 59.068 1.00 88.19 254 PHE A CA 1
ATOM 2094 C C . PHE A 1 254 ? -23.072 -10.366 58.759 1.00 88.19 254 PHE A C 1
ATOM 2096 O O . PHE A 1 254 ? -22.483 -9.435 58.206 1.00 88.19 254 PHE A O 1
ATOM 2103 N N . PRO A 1 255 ? -24.356 -10.223 59.154 1.00 86.88 255 PRO A N 1
ATOM 2104 C CA . PRO A 1 255 ? -25.177 -9.054 58.812 1.00 86.88 255 PRO A CA 1
ATOM 2105 C C . PRO A 1 255 ? -24.550 -7.702 59.187 1.00 86.88 255 PRO A C 1
ATOM 2107 O O . PRO A 1 255 ? -24.751 -6.707 58.495 1.00 86.88 255 PRO A O 1
ATOM 2110 N N . LYS A 1 256 ? -23.756 -7.661 60.269 1.00 88.06 256 LYS A N 1
ATOM 2111 C CA . LYS A 1 256 ? -23.054 -6.453 60.736 1.00 88.06 256 LYS A CA 1
ATOM 2112 C C . LYS A 1 256 ? -22.009 -5.931 59.738 1.00 88.06 256 LYS A C 1
ATOM 2114 O O . LYS A 1 256 ? -21.679 -4.752 59.791 1.00 88.06 256 LYS A O 1
ATOM 2119 N N . LEU A 1 257 ? -21.523 -6.777 58.826 1.00 87.06 257 LEU A N 1
ATOM 2120 C CA . LEU A 1 257 ? -20.500 -6.442 57.829 1.00 87.06 257 LEU A CA 1
ATOM 2121 C C . LEU A 1 257 ? -21.085 -6.129 56.442 1.00 87.06 257 LEU A C 1
ATOM 2123 O O . LEU A 1 257 ? -20.347 -5.724 55.550 1.00 87.06 257 LEU A O 1
ATOM 2127 N N . ALA A 1 258 ? -22.402 -6.252 56.243 1.00 84.00 258 ALA A N 1
ATOM 2128 C CA . ALA A 1 258 ? -23.035 -6.109 54.927 1.00 84.00 258 ALA A CA 1
ATOM 2129 C C . ALA A 1 258 ? -22.773 -4.747 54.256 1.00 84.00 258 ALA A C 1
ATOM 2131 O O . ALA A 1 258 ? -22.561 -4.672 53.046 1.00 84.00 258 ALA A O 1
ATOM 2132 N N . ARG A 1 259 ? -22.742 -3.663 55.043 1.00 83.75 259 ARG A N 1
ATOM 2133 C CA . ARG A 1 259 ? -22.439 -2.319 54.527 1.00 83.75 259 ARG A CA 1
ATOM 2134 C C . ARG A 1 259 ? -20.983 -2.196 54.071 1.00 83.75 259 ARG A C 1
ATOM 2136 O O . ARG A 1 259 ? -20.740 -1.607 53.025 1.00 83.75 259 ARG A O 1
ATOM 2143 N N . LEU A 1 260 ? -20.047 -2.762 54.834 1.00 83.25 260 LEU A N 1
ATOM 2144 C CA . LEU A 1 260 ? -18.618 -2.767 54.509 1.00 83.25 260 LEU A CA 1
ATOM 2145 C C . LEU A 1 260 ? -18.346 -3.610 53.254 1.00 83.25 260 LEU A C 1
ATOM 2147 O O . LEU A 1 260 ? -17.679 -3.153 52.332 1.00 83.25 260 LEU A O 1
ATOM 2151 N N . ALA A 1 261 ? -18.958 -4.792 53.178 1.00 82.81 261 ALA A N 1
ATOM 2152 C CA . ALA A 1 261 ? -18.859 -5.696 52.038 1.00 82.81 261 ALA A CA 1
ATOM 2153 C C . ALA A 1 261 ? -19.343 -5.071 50.727 1.00 82.81 261 ALA A C 1
ATOM 2155 O O . ALA A 1 261 ? -18.697 -5.228 49.693 1.00 82.81 261 ALA A O 1
ATOM 2156 N N . LYS A 1 262 ? -20.457 -4.328 50.766 1.00 83.06 262 LYS A N 1
ATOM 2157 C CA . LYS A 1 262 ? -20.980 -3.644 49.582 1.00 83.06 262 LYS A CA 1
ATOM 2158 C C . LYS A 1 262 ? -19.990 -2.607 49.049 1.00 83.06 262 LYS A C 1
ATOM 2160 O O . LYS A 1 262 ? -19.732 -2.604 47.852 1.00 83.06 262 LYS A O 1
ATOM 2165 N N . THR A 1 263 ? -19.422 -1.782 49.929 1.00 84.38 263 THR A N 1
ATOM 2166 C CA . THR A 1 263 ? -18.444 -0.749 49.554 1.00 84.38 263 THR A CA 1
ATOM 2167 C C . THR A 1 263 ? -17.153 -1.347 48.999 1.00 84.38 263 THR A C 1
ATOM 2169 O O . THR A 1 263 ? -16.668 -0.889 47.971 1.00 84.38 263 THR A O 1
ATOM 2172 N N . LEU A 1 264 ? -16.627 -2.402 49.625 1.00 83.06 264 LEU A N 1
ATOM 2173 C CA . LEU A 1 264 ? -15.394 -3.043 49.160 1.00 83.06 264 LEU A CA 1
ATOM 2174 C C . LEU A 1 264 ? -15.602 -3.760 47.824 1.00 83.06 264 LEU A C 1
ATOM 2176 O O . LEU A 1 264 ? -14.854 -3.549 46.880 1.00 83.06 264 LEU A O 1
ATOM 2180 N N . SER A 1 265 ? -16.687 -4.527 47.686 1.00 83.12 265 SER A N 1
ATOM 2181 C CA . SER A 1 265 ? -16.948 -5.268 46.446 1.00 83.12 265 SER A CA 1
ATOM 2182 C C . SER A 1 265 ? -17.176 -4.375 45.221 1.00 83.12 265 SER A C 1
ATOM 2184 O O . SER A 1 265 ? -16.939 -4.831 44.107 1.00 83.12 265 SER A O 1
ATOM 2186 N N . SER A 1 266 ? -17.611 -3.118 45.400 1.00 82.56 266 SER A N 1
ATOM 2187 C CA . SER A 1 266 ? -17.760 -2.165 44.293 1.00 82.56 266 SER A CA 1
ATOM 2188 C C . SER A 1 266 ? -16.442 -1.628 43.736 1.00 82.56 266 SER A C 1
ATOM 2190 O O . SER A 1 266 ? -16.457 -1.155 42.606 1.00 82.56 266 SER A O 1
ATOM 2192 N N . GLY A 1 267 ? -15.346 -1.696 44.500 1.00 82.62 267 GLY A N 1
ATOM 2193 C CA . GLY A 1 267 ? -14.012 -1.279 44.047 1.00 82.62 267 GLY A CA 1
ATOM 2194 C C . GLY A 1 267 ? -13.214 -2.388 43.355 1.00 82.62 267 GLY A C 1
ATOM 2195 O O . GLY A 1 267 ? -12.246 -2.097 42.670 1.00 82.62 267 GLY A O 1
ATOM 2196 N N . ILE A 1 268 ? -13.634 -3.651 43.493 1.00 86.44 268 ILE A N 1
ATOM 2197 C CA . ILE A 1 268 ? -12.906 -4.798 42.938 1.00 86.44 268 ILE A CA 1
ATOM 2198 C C . ILE A 1 268 ? -13.355 -5.055 41.499 1.00 86.44 268 ILE A C 1
ATOM 2200 O O . ILE A 1 268 ? -14.501 -5.462 41.282 1.00 86.44 268 ILE A O 1
ATOM 2204 N N . ASP A 1 269 ? -12.451 -4.862 40.541 1.00 86.44 269 ASP A N 1
ATOM 2205 C CA . ASP A 1 269 ? -12.693 -5.072 39.104 1.00 86.44 269 ASP A CA 1
ATOM 2206 C C . ASP A 1 269 ? -12.129 -6.402 38.566 1.00 86.44 269 ASP A C 1
ATOM 2208 O O . ASP A 1 269 ? -12.281 -6.714 37.384 1.00 86.44 269 ASP A O 1
ATOM 2212 N N . ASP A 1 270 ? -11.542 -7.221 39.442 1.00 85.31 270 ASP A N 1
ATOM 2213 C CA . ASP A 1 270 ? -11.065 -8.570 39.132 1.00 85.31 270 ASP A CA 1
ATOM 2214 C C . ASP A 1 270 ? -12.037 -9.646 39.681 1.00 85.31 270 ASP A C 1
ATOM 2216 O O . ASP A 1 270 ? -12.239 -9.738 40.904 1.00 85.31 270 ASP A O 1
ATOM 2220 N N . PRO A 1 271 ? -12.661 -10.468 38.811 1.00 84.19 271 PRO A N 1
ATOM 2221 C CA . PRO A 1 271 ? -13.519 -11.579 39.221 1.00 84.19 271 PRO A CA 1
ATOM 2222 C C . PRO A 1 271 ? -12.845 -12.573 40.176 1.00 84.19 271 PRO A C 1
ATOM 2224 O O . PRO A 1 271 ? -13.497 -13.050 41.109 1.00 84.19 271 PRO A O 1
ATOM 2227 N N . ASP A 1 272 ? -11.552 -12.854 40.003 1.00 88.12 272 ASP A N 1
ATOM 2228 C CA . ASP A 1 272 ? -10.836 -13.847 40.810 1.00 88.12 272 ASP A CA 1
ATOM 2229 C C . ASP A 1 272 ? -10.658 -13.363 42.252 1.00 88.12 272 ASP A C 1
ATOM 2231 O O . ASP A 1 272 ? -10.839 -14.126 43.208 1.00 88.12 272 ASP A O 1
ATOM 2235 N N . ILE A 1 273 ? -10.403 -12.063 42.436 1.00 87.81 273 ILE A N 1
ATOM 2236 C CA . ILE A 1 273 ? -10.332 -11.441 43.764 1.00 87.81 273 ILE A CA 1
ATOM 2237 C C . ILE A 1 273 ? -11.693 -11.548 44.468 1.00 87.81 273 ILE A C 1
ATOM 2239 O O . ILE A 1 273 ? -11.758 -11.956 45.632 1.00 87.81 273 ILE A O 1
ATOM 2243 N N . LEU A 1 274 ? -12.800 -11.262 43.770 1.00 85.12 274 LEU A N 1
ATOM 2244 C CA . LEU A 1 274 ? -14.148 -11.415 44.336 1.00 85.12 274 LEU A CA 1
ATOM 2245 C C . LEU A 1 274 ? -14.485 -12.874 44.675 1.00 85.12 274 LEU A C 1
ATOM 2247 O O . LEU A 1 274 ? -15.121 -13.130 45.701 1.00 85.12 274 LEU A O 1
ATOM 2251 N N . LEU A 1 275 ? -14.074 -13.835 43.848 1.00 84.94 275 LEU A N 1
ATOM 2252 C CA . LEU A 1 275 ? -14.312 -15.258 44.092 1.00 84.94 275 LEU A CA 1
ATOM 2253 C C . LEU A 1 275 ? -13.528 -15.768 45.313 1.00 84.94 275 LEU A C 1
ATOM 2255 O O . LEU A 1 275 ? -14.077 -16.488 46.157 1.00 84.94 275 LEU A O 1
ATOM 2259 N N . ASN A 1 276 ? -12.272 -15.347 45.455 1.00 86.75 276 ASN A N 1
ATOM 2260 C CA . ASN A 1 276 ? -11.454 -15.637 46.631 1.00 86.75 276 ASN A CA 1
ATOM 2261 C C . ASN A 1 276 ? -12.060 -15.019 47.894 1.00 86.75 276 ASN A C 1
ATOM 2263 O O . ASN A 1 276 ? -12.140 -15.676 48.935 1.00 86.75 276 ASN A O 1
ATOM 2267 N N . LEU A 1 277 ? -12.574 -13.791 47.793 1.00 85.88 277 LEU A N 1
ATOM 2268 C CA . LEU A 1 277 ? -13.256 -13.113 48.891 1.00 85.88 277 LEU A CA 1
ATOM 2269 C C . LEU A 1 277 ? -14.519 -13.861 49.335 1.00 85.88 277 LEU A C 1
ATOM 2271 O O . LEU A 1 277 ? -14.735 -14.077 50.531 1.00 85.88 277 LEU A O 1
ATOM 2275 N N . ILE A 1 278 ? -15.336 -14.294 48.370 1.00 85.19 278 ILE A N 1
ATOM 2276 C CA . ILE A 1 278 ? -16.511 -15.140 48.605 1.00 85.19 278 ILE A CA 1
ATOM 2277 C C . ILE A 1 278 ? -16.112 -16.417 49.341 1.00 85.19 278 ILE A C 1
ATOM 2279 O O . ILE A 1 278 ? -16.767 -16.784 50.320 1.00 85.19 278 ILE A O 1
ATOM 2283 N N . THR A 1 279 ? -15.045 -17.080 48.897 1.00 85.81 279 THR A N 1
ATOM 2284 C CA . THR A 1 279 ? -14.569 -18.339 49.480 1.00 85.81 279 THR A CA 1
ATOM 2285 C C . THR A 1 279 ? -14.117 -18.135 50.924 1.00 85.81 279 THR A C 1
ATOM 2287 O O . THR A 1 279 ? -14.643 -18.791 51.823 1.00 85.81 279 THR A O 1
ATOM 2290 N N . SER A 1 280 ? -13.248 -17.153 51.170 1.00 84.56 280 SER A N 1
ATOM 2291 C CA . SER A 1 280 ? -12.714 -16.831 52.500 1.00 84.56 280 SER A CA 1
ATOM 2292 C C . SER A 1 280 ? -13.811 -16.439 53.495 1.00 84.56 280 SER A C 1
ATOM 2294 O O . SER A 1 280 ? -13.849 -16.924 54.628 1.00 84.56 280 SER A O 1
ATOM 2296 N N . ILE A 1 281 ? -14.773 -15.613 53.071 1.00 86.19 281 ILE A N 1
ATOM 2297 C CA . ILE A 1 281 ? -15.923 -15.248 53.911 1.00 86.19 281 ILE A CA 1
ATOM 2298 C C . ILE A 1 281 ? -16.874 -16.430 54.129 1.00 86.19 281 ILE A C 1
ATOM 2300 O O . ILE A 1 281 ? -17.542 -16.500 55.164 1.00 86.19 281 ILE A O 1
ATOM 2304 N N . SER A 1 282 ? -16.950 -17.380 53.198 1.00 79.00 282 SER A N 1
ATOM 2305 C CA . SER A 1 282 ? -17.764 -18.594 53.354 1.00 79.00 282 SER A CA 1
ATOM 2306 C C . SER A 1 282 ? -17.150 -19.604 54.327 1.00 79.00 282 SER A C 1
ATOM 2308 O O . SER A 1 282 ? -17.893 -20.383 54.922 1.00 79.00 282 SER A O 1
ATOM 2310 N N . THR A 1 283 ? -15.832 -19.572 54.539 1.00 84.00 283 THR A N 1
ATOM 2311 C CA . THR A 1 283 ? -15.122 -20.478 55.457 1.00 84.00 283 THR A CA 1
ATOM 2312 C C . THR A 1 283 ? -14.880 -19.892 56.848 1.00 84.00 283 THR A C 1
ATOM 2314 O O . THR A 1 283 ? -14.712 -20.662 57.789 1.00 84.00 283 THR A O 1
ATOM 2317 N N . ALA A 1 284 ? -14.920 -18.564 57.012 1.00 83.69 284 ALA A N 1
ATOM 2318 C CA . ALA A 1 284 ? -14.802 -17.910 58.321 1.00 83.69 284 ALA A CA 1
ATOM 2319 C C . ALA A 1 284 ? -15.862 -18.431 59.308 1.00 83.69 284 ALA A C 1
ATOM 2321 O O . ALA A 1 284 ? -17.037 -18.533 58.950 1.00 83.69 284 ALA A O 1
ATOM 2322 N N . GLN A 1 285 ? -15.493 -18.762 60.542 1.00 83.69 285 GLN A N 1
ATOM 2323 C CA . GLN A 1 285 ? -16.421 -19.274 61.558 1.00 83.69 285 GLN A CA 1
ATOM 2324 C C . GLN A 1 285 ? -16.886 -18.194 62.535 1.00 83.69 285 GLN A C 1
ATOM 2326 O O . GLN A 1 285 ? -17.966 -18.316 63.116 1.00 83.69 285 GLN A O 1
ATOM 2331 N N . THR A 1 286 ? -16.113 -17.118 62.682 1.00 84.19 286 THR A N 1
ATOM 2332 C CA . THR A 1 286 ? -16.389 -16.040 63.637 1.00 84.19 286 THR A CA 1
ATOM 2333 C C . THR A 1 286 ? -16.474 -14.672 62.963 1.00 84.19 286 THR A C 1
ATOM 2335 O O . THR A 1 286 ? -16.006 -14.463 61.842 1.00 84.19 286 THR A O 1
ATOM 2338 N N . LEU A 1 287 ? -17.095 -13.710 63.655 1.00 82.12 287 LEU A N 1
ATOM 2339 C CA . LEU A 1 287 ? -17.170 -12.326 63.183 1.00 82.12 287 LEU A CA 1
ATOM 2340 C C . LEU A 1 287 ? -15.782 -11.664 63.141 1.00 82.12 287 LEU A C 1
ATOM 2342 O O . LEU A 1 287 ? -15.544 -10.825 62.277 1.00 82.12 287 LEU A O 1
ATOM 2346 N N . GLU A 1 288 ? -14.874 -12.039 64.044 1.00 83.00 288 GLU A N 1
ATOM 2347 C CA . GLU A 1 288 ? -13.495 -11.535 64.092 1.00 83.00 288 GLU A CA 1
ATOM 2348 C C . GLU A 1 288 ? -12.670 -12.037 62.905 1.00 83.00 288 GLU A C 1
ATOM 2350 O O . GLU A 1 288 ? -12.033 -11.226 62.238 1.00 83.00 288 GLU A O 1
ATOM 2355 N N . GLU A 1 289 ? -12.771 -13.325 62.558 1.00 83.75 289 GLU A N 1
ATOM 2356 C CA . GLU A 1 289 ? -12.152 -13.879 61.344 1.00 83.75 289 GLU A CA 1
ATOM 2357 C C . GLU A 1 289 ? -12.683 -13.197 60.078 1.00 83.75 289 GLU A C 1
ATOM 2359 O O . GLU A 1 289 ? -11.905 -12.774 59.225 1.00 83.75 289 GLU A O 1
ATOM 2364 N N . ALA A 1 290 ? -14.006 -13.018 59.979 1.00 82.94 290 ALA A N 1
ATOM 2365 C CA . ALA A 1 290 ? -14.621 -12.326 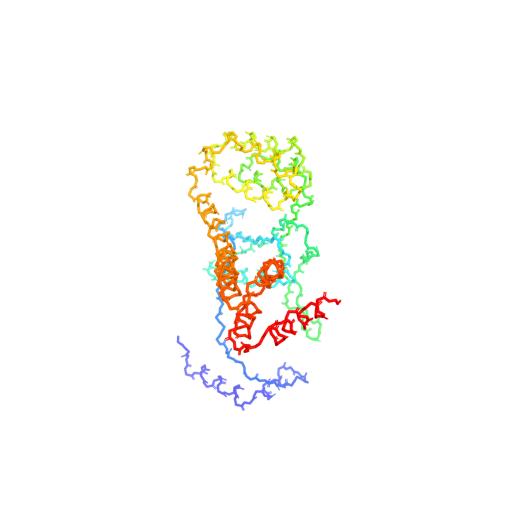58.849 1.00 82.94 290 ALA A CA 1
ATOM 2366 C C . ALA A 1 290 ? -14.172 -10.858 58.752 1.00 82.94 290 ALA A C 1
ATOM 2368 O O . ALA A 1 290 ? -13.923 -10.364 57.657 1.00 82.94 290 ALA A O 1
ATOM 2369 N N . THR A 1 291 ? -14.031 -10.164 59.886 1.00 82.31 291 THR A N 1
ATOM 2370 C CA . THR A 1 291 ? -13.548 -8.773 59.932 1.00 82.31 291 THR A CA 1
ATOM 2371 C C . THR A 1 291 ? -12.071 -8.682 59.537 1.00 82.31 291 THR A C 1
ATOM 2373 O O . THR A 1 291 ? -11.699 -7.772 58.800 1.00 82.31 291 THR A O 1
ATOM 2376 N N . GLY A 1 292 ? -11.243 -9.646 59.955 1.00 80.50 292 GLY A N 1
ATOM 2377 C CA . GLY A 1 292 ? -9.828 -9.728 59.585 1.00 80.50 292 GLY A CA 1
ATOM 2378 C C . GLY A 1 292 ? -9.601 -9.859 58.077 1.00 80.50 292 GLY A C 1
ATOM 2379 O O . GLY A 1 292 ? -8.699 -9.211 57.551 1.00 80.50 292 GLY A O 1
ATOM 2380 N N . ILE A 1 293 ? -10.464 -10.609 57.379 1.00 81.81 293 ILE A N 1
ATOM 2381 C CA . ILE A 1 293 ? -10.440 -10.750 55.910 1.00 81.81 293 ILE A CA 1
ATOM 2382 C C . ILE A 1 293 ? -10.695 -9.401 55.216 1.00 81.81 293 ILE A C 1
ATOM 2384 O O . ILE A 1 293 ? -10.027 -9.067 54.245 1.00 81.81 293 ILE A O 1
ATOM 2388 N N . PHE A 1 294 ? -11.626 -8.587 55.724 1.00 74.00 294 PHE A N 1
ATOM 2389 C CA . PHE A 1 294 ? -11.896 -7.259 55.155 1.00 74.00 294 PHE A CA 1
ATOM 2390 C C . PHE A 1 294 ? -10.765 -6.249 55.402 1.00 74.00 294 PHE A C 1
ATOM 2392 O O . PHE A 1 294 ? -10.552 -5.368 54.575 1.00 74.00 294 PHE A O 1
ATOM 2399 N N . ILE A 1 295 ? -10.049 -6.366 56.526 1.00 72.94 295 ILE A N 1
ATOM 2400 C CA . ILE A 1 295 ? -8.932 -5.474 56.886 1.00 72.94 295 ILE A CA 1
ATOM 2401 C C . ILE A 1 295 ? -7.676 -5.786 56.066 1.00 72.94 295 ILE A C 1
ATOM 2403 O O . ILE A 1 295 ? -6.955 -4.868 55.694 1.00 72.94 295 ILE A O 1
ATOM 2407 N N . THR A 1 296 ? -7.414 -7.061 55.771 1.00 69.00 296 THR A N 1
ATOM 2408 C CA . THR A 1 296 ? -6.242 -7.457 54.969 1.00 69.00 296 THR A CA 1
ATOM 2409 C C . THR A 1 296 ? -6.331 -6.922 53.541 1.00 69.00 296 THR A C 1
ATOM 2411 O O . THR A 1 296 ? -5.345 -6.405 53.038 1.00 69.00 296 THR A O 1
ATOM 2414 N N . LEU A 1 297 ? -7.523 -6.929 52.942 1.00 64.38 297 LEU A N 1
ATOM 2415 C CA . LEU A 1 297 ? -7.745 -6.386 51.595 1.00 64.38 297 LEU A CA 1
ATOM 2416 C C . LEU A 1 297 ? -7.714 -4.856 51.533 1.00 64.38 297 LEU A C 1
ATOM 2418 O O . LEU A 1 297 ? -7.276 -4.299 50.538 1.00 64.38 297 LEU A O 1
ATOM 2422 N N . GLY A 1 298 ? -8.143 -4.168 52.596 1.00 54.53 298 GLY A N 1
ATOM 2423 C CA . GLY A 1 298 ? -8.083 -2.702 52.661 1.00 54.53 298 GLY A CA 1
ATOM 2424 C C . GLY A 1 298 ? -6.666 -2.127 52.790 1.00 54.53 298 GLY A C 1
ATOM 2425 O O . GLY A 1 298 ? -6.503 -0.927 52.612 1.00 54.53 298 GLY A O 1
ATOM 2426 N N . ASN A 1 299 ? -5.666 -2.962 53.099 1.00 52.56 299 ASN A N 1
ATOM 2427 C CA . ASN A 1 299 ? -4.260 -2.568 53.247 1.00 52.56 299 ASN A CA 1
ATOM 2428 C C . ASN A 1 299 ? -3.378 -2.970 52.045 1.00 52.56 299 ASN A C 1
ATOM 2430 O O . ASN A 1 299 ? -2.193 -2.653 52.052 1.00 52.56 299 ASN A O 1
ATOM 2434 N N . GLU A 1 300 ? -3.914 -3.685 51.048 1.00 47.84 300 GLU A N 1
ATOM 2435 C CA . GLU A 1 300 ? -3.182 -4.086 49.830 1.00 47.84 300 GLU A CA 1
ATOM 2436 C C . GLU A 1 300 ? -3.435 -3.146 48.627 1.00 47.84 300 GLU A C 1
ATOM 2438 O O . GLU A 1 300 ? -2.787 -3.301 47.596 1.00 47.84 300 GLU A O 1
ATOM 2443 N N . GLU A 1 301 ? -4.333 -2.157 48.754 1.00 40.47 301 GLU A N 1
ATOM 2444 C CA . GLU A 1 301 ? -4.645 -1.149 47.715 1.00 40.47 301 GLU A CA 1
ATOM 2445 C C . GLU A 1 301 ? -3.977 0.240 47.936 1.00 40.47 301 GLU A C 1
ATOM 2447 O O . GLU A 1 301 ? -4.323 1.193 47.235 1.00 40.47 301 GLU A O 1
ATOM 2452 N N . GLU A 1 302 ? -3.017 0.377 48.867 1.00 35.00 302 GLU A N 1
ATOM 2453 C CA . GLU A 1 302 ? -2.110 1.553 48.989 1.00 35.00 302 GLU A CA 1
ATOM 2454 C C . GLU A 1 302 ? -0.757 1.311 48.299 1.00 35.00 302 GLU A C 1
ATOM 2456 O O . GLU A 1 302 ? -0.285 2.236 47.594 1.00 35.00 302 GLU A O 1
#

Secondary structure (DSSP, 8-state):
---HHHHHHHHHHHHSHHHHHHHHSTT-----------------SEEEEEEETTEEEEEEEEEESS--TTHHHHHHHHHHHHHHHTTT--EEEEEEE-S--SPPPPSSEEEE-TTS-EEEEE--EEEEGGGSBHHHHHTS--GGGGGGGGGSBTTTSHHHHHHHHHHHHHHT-HHHHHHHHHHHHHH--SHHHHHHHHHHHGGGHHHHHT-HHHHHHHHHHHHHHHHHHHHHHHHHHHHHHHHHHHHHHHHHH-GGGHHHHHHHHHH---HHHHHHHHHHHHH--SHHHHHHHHHHHHTS--

pLDDT: mean 86.29, std 10.04, range [35.0, 98.31]

Sequence (302 aa):
MPGPWDDMMKELVESHPQQFTSWVLEGAQFKQVLKPELQQRLYADSLLEVSYRGKDALLHFEFQSSNDARMGERLHLYNTLASHAHDYLPVYSYVIYLRRDGNTEQPPLVQIFPDDREIVRFHYGRIELWNITAEELLSIDFNGLLPLVLLTKGGT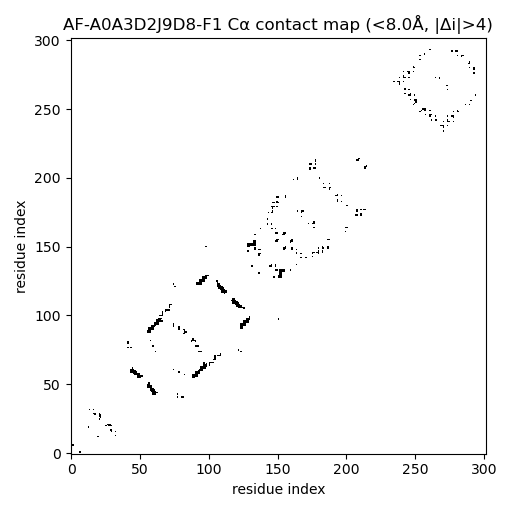EPEVVEQMIGKLAATNERGLLTISYTLGGLVFKKESAQDWFKGRFHMLRDILEESWTYQELKEQARQEVEQEMRPKIEQQLELARLRTAFSNIVQKRFPKLARLAKTLSSGIDDPDILLNLITSISTAQTLEEATGIFITLGNEEE